Protein AF-A0A1B8FI57-F1 (afdb_monomer_lite)

Sequence (208 aa):
MALLANSWRKLMSAVWTDTVNNGEESATPPDLLRLPPEIIMSIAGMLPAQSSACLAICCRQLSQILGPKSWKSLRRAPHDDRFDFLSTLAKDLPQHFPCRNCLRIHHISEIKWPRGMEISYPGNAPCTSGGLRTSYSHLYRSLYEIHYPQIQLAMKQHRYGIDTGFPLEAFQYLEVWQGEDSPWKVILSSANAQIVSDEFLMRFQIWA

Secondary structure (DSSP, 8-state):
--HHHHHHHHHHHHHHS----------PPPGGGGS-HHHHHHHHHHS-HHHHHHHHHS-HHHHHHHHHHHHHHHHHS-HHHHHHHHHHHHTT-TTEEEETTTTEEEEGGGSPPTT-S-----SS-TTTS--TTSEEESSTT-S-EEEHHHHHHHHHHHHH-GGGS--GGGG-EEEEEE-TT-TT-EEEEEEEEEEETTEEEEEEEEE-

Radius of gyration: 22.74 Å; chains: 1; bounding box: 70×37×64 Å

Foldseek 3Di:
DPPVVVVVVVVLCVVPPDPPDDDPDPDDDPPLLVDDLVVLVVVLVPDQLLVSCVQLNPDPSSVVSRVVPSVVRLVPDDLVSLQVSQQVVCVVPLQWDQFSPPSDIDGQVQADQQADLCLVRPDDDPRRSDDVVFWDDPDPPDSGIDGPQLVVQCLSCVVPHDPRHDDQVSFWDKDWDADPVDNPRIKIKIWGWDADPSDIDIDIDIDD

pLDDT: mean 79.1, std 18.41, range [26.53, 96.0]

Structure (mmCIF, N/CA/C/O backbone):
data_AF-A0A1B8FI57-F1
#
_entry.id   AF-A0A1B8FI57-F1
#
loop_
_atom_site.group_PDB
_atom_site.id
_atom_site.type_symbol
_atom_site.label_atom_id
_atom_site.label_alt_id
_atom_site.label_comp_id
_atom_site.label_asym_id
_atom_site.label_entity_id
_atom_site.label_seq_id
_atom_site.pdbx_PDB_ins_code
_atom_site.Cartn_x
_atom_site.Cartn_y
_atom_site.Cartn_z
_atom_site.occupancy
_atom_site.B_iso_or_equiv
_atom_site.auth_seq_id
_atom_site.auth_comp_id
_atom_site.auth_asym_id
_atom_site.auth_atom_id
_atom_site.pdbx_PDB_model_num
ATOM 1 N N . MET A 1 1 ? 0.471 18.439 18.633 1.00 30.28 1 MET A N 1
ATOM 2 C CA . MET A 1 1 ? -0.655 17.988 19.485 1.00 30.28 1 MET A CA 1
ATOM 3 C C . MET A 1 1 ? -2.057 18.243 18.901 1.00 30.28 1 MET A C 1
ATOM 5 O O . MET A 1 1 ? -2.962 17.524 19.292 1.00 30.28 1 MET A O 1
ATOM 9 N N . ALA A 1 2 ? -2.266 19.150 17.930 1.00 26.53 2 ALA A N 1
ATOM 10 C CA . ALA A 1 2 ? -3.603 19.432 17.359 1.00 26.53 2 ALA A CA 1
ATOM 11 C C . ALA A 1 2 ? -3.942 18.720 16.021 1.00 26.53 2 ALA A C 1
ATOM 13 O O . ALA A 1 2 ? -5.111 18.589 15.665 1.00 26.53 2 ALA A O 1
ATOM 14 N N . LEU A 1 3 ? -2.944 18.218 15.282 1.00 26.61 3 LEU A N 1
ATOM 15 C CA . LEU A 1 3 ? -3.134 17.758 13.893 1.00 26.61 3 LEU A CA 1
ATOM 16 C C . LEU A 1 3 ? -3.888 16.419 13.747 1.00 26.61 3 LEU A C 1
ATOM 18 O O . LEU A 1 3 ? -4.566 16.214 12.746 1.00 26.61 3 LEU A O 1
ATOM 22 N N . LEU A 1 4 ? -3.845 15.528 14.747 1.00 40.19 4 LEU A N 1
ATOM 23 C CA . LEU A 1 4 ? -4.560 14.239 14.697 1.00 40.19 4 LEU A CA 1
ATOM 24 C C . LEU A 1 4 ? -5.967 14.288 15.314 1.00 40.19 4 LEU A C 1
ATOM 26 O O . LEU A 1 4 ? -6.825 13.515 14.906 1.00 40.19 4 LEU A O 1
ATOM 30 N N . ALA A 1 5 ? -6.238 15.206 16.249 1.00 35.72 5 ALA A N 1
ATOM 31 C CA . ALA A 1 5 ? -7.576 15.372 16.831 1.00 35.72 5 ALA A CA 1
ATOM 32 C C . ALA A 1 5 ? -8.582 15.940 15.809 1.00 35.72 5 ALA A C 1
ATOM 34 O O . ALA A 1 5 ? -9.741 15.527 15.776 1.00 35.72 5 ALA A O 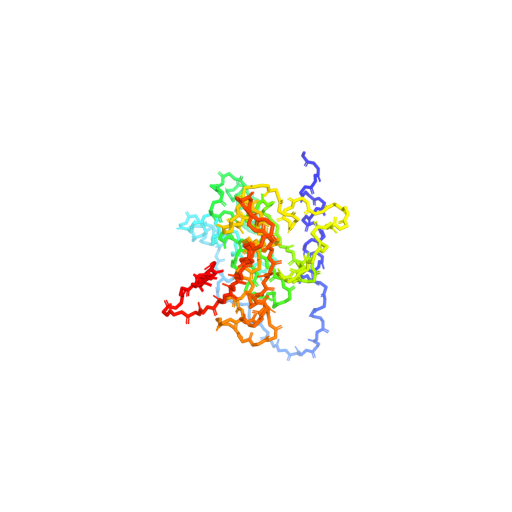1
ATOM 35 N N . ASN A 1 6 ? -8.116 16.832 14.927 1.00 36.75 6 ASN A N 1
ATOM 36 C CA . ASN A 1 6 ? -8.917 17.354 13.817 1.00 36.75 6 ASN A CA 1
ATOM 37 C C . ASN A 1 6 ? -9.041 16.344 12.666 1.00 36.75 6 ASN A C 1
ATOM 39 O O . ASN A 1 6 ? -10.087 16.279 12.026 1.00 36.75 6 ASN A O 1
ATOM 43 N N . SER A 1 7 ? -8.014 15.512 12.452 1.00 47.12 7 SER A N 1
ATOM 44 C CA . SER A 1 7 ? -8.084 14.383 11.516 1.00 47.12 7 SER A CA 1
ATOM 45 C C . SER A 1 7 ? -9.082 13.314 11.987 1.00 47.12 7 SER A C 1
ATOM 47 O O . SER A 1 7 ? -9.808 12.765 11.173 1.00 47.12 7 SER A O 1
ATOM 49 N N . TRP A 1 8 ? -9.210 13.088 13.303 1.00 51.47 8 TRP A N 1
ATOM 50 C CA . TRP A 1 8 ? -10.169 12.150 13.906 1.00 51.47 8 TRP A CA 1
ATOM 51 C C . TRP A 1 8 ? -11.630 12.531 13.658 1.00 51.47 8 TRP A C 1
ATOM 53 O O . TRP A 1 8 ? -12.398 11.690 13.208 1.00 51.47 8 TRP A O 1
ATOM 63 N N . ARG A 1 9 ? -12.032 13.791 13.896 1.00 46.75 9 ARG A N 1
ATOM 64 C CA . ARG A 1 9 ? -13.412 14.210 13.573 1.00 46.75 9 ARG A CA 1
ATOM 65 C C . ARG A 1 9 ? -13.691 14.103 12.078 1.00 46.75 9 ARG A C 1
ATOM 67 O O . ARG A 1 9 ? -14.796 13.734 11.719 1.00 46.75 9 ARG A O 1
ATOM 74 N N . LYS A 1 10 ? -12.697 14.384 11.227 1.00 48.28 10 LYS A N 1
ATOM 75 C CA . LYS A 1 10 ? -12.824 14.241 9.770 1.00 48.28 10 LYS A CA 1
ATOM 76 C C . LYS A 1 10 ? -12.919 12.782 9.322 1.00 48.28 10 LYS A C 1
ATOM 78 O O . LYS A 1 10 ? -13.794 12.482 8.529 1.00 48.28 10 LYS A O 1
ATOM 83 N N . LEU A 1 11 ? -12.090 11.882 9.854 1.00 49.91 11 LEU A N 1
ATOM 84 C CA . LEU A 1 11 ? -12.150 10.446 9.562 1.00 49.91 11 LEU A CA 1
ATOM 85 C C . LEU A 1 11 ? -13.457 9.833 10.065 1.00 49.91 11 LEU A C 1
ATOM 87 O O . LEU A 1 11 ? -14.131 9.155 9.308 1.00 49.91 11 LEU A O 1
ATOM 91 N N . MET A 1 12 ? -13.868 10.130 11.298 1.00 50.03 12 MET A N 1
ATOM 92 C CA . MET A 1 12 ? -15.129 9.623 11.850 1.00 50.03 12 MET A CA 1
ATOM 93 C C . MET A 1 12 ? -16.351 10.242 11.161 1.00 50.03 12 MET A C 1
ATOM 95 O O . MET A 1 12 ? -17.358 9.569 11.001 1.00 50.03 12 MET A O 1
ATOM 99 N N . SER A 1 13 ? -16.264 11.500 10.713 1.00 50.03 13 SER A N 1
ATOM 100 C CA . SER A 1 13 ? -17.300 12.118 9.879 1.00 50.03 13 SER A CA 1
ATOM 101 C C . SER A 1 13 ? -17.362 11.480 8.495 1.00 50.03 13 SER A C 1
ATOM 103 O O . SER A 1 13 ? -18.460 11.279 8.015 1.00 50.03 13 SER A O 1
ATOM 105 N N . ALA A 1 14 ? -16.229 11.159 7.866 1.00 46.91 14 ALA A N 1
ATOM 106 C CA . ALA A 1 14 ? -16.191 10.553 6.534 1.00 46.91 14 ALA A CA 1
ATOM 107 C C . ALA A 1 14 ? -16.587 9.066 6.537 1.00 46.91 14 ALA A C 1
ATOM 109 O O . ALA A 1 14 ? -17.167 8.590 5.573 1.00 46.91 14 ALA A O 1
ATOM 110 N N . VAL A 1 15 ? -16.294 8.337 7.620 1.00 48.31 15 VAL A N 1
ATOM 111 C CA . VAL A 1 15 ? -16.684 6.925 7.793 1.00 48.31 15 VAL A CA 1
ATOM 112 C C . VAL A 1 15 ? -18.166 6.789 8.166 1.00 48.31 15 VAL A C 1
ATOM 114 O O . VAL A 1 15 ? -18.763 5.752 7.900 1.00 48.31 15 VAL A O 1
ATOM 117 N N . TRP A 1 16 ? -18.776 7.812 8.777 1.00 50.84 16 TRP A N 1
ATOM 118 C CA . TRP A 1 16 ? -20.173 7.768 9.239 1.00 50.84 16 TRP A CA 1
ATOM 119 C C . TRP A 1 16 ? -21.139 8.671 8.457 1.00 50.84 16 TRP A C 1
ATOM 121 O O . TRP A 1 16 ? -22.306 8.767 8.837 1.00 50.84 16 TRP A O 1
ATOM 131 N N . THR A 1 17 ? -20.701 9.322 7.375 1.00 41.62 17 THR A N 1
ATOM 132 C CA . THR A 1 17 ? -21.619 9.949 6.413 1.00 41.62 17 THR A CA 1
ATOM 133 C C . THR A 1 17 ? -22.142 8.889 5.449 1.00 41.62 17 THR A C 1
ATOM 135 O O . THR A 1 17 ? -21.380 8.345 4.658 1.00 41.62 17 THR A O 1
ATOM 138 N N . ASP A 1 18 ? -23.447 8.643 5.550 1.00 45.47 18 ASP A N 1
ATOM 139 C CA . ASP A 1 18 ? -24.314 7.844 4.677 1.00 45.47 18 ASP A CA 1
ATOM 140 C C . ASP A 1 18 ? -24.305 6.318 4.846 1.00 45.47 18 ASP A C 1
ATOM 142 O O . ASP A 1 18 ? -23.875 5.552 3.993 1.00 45.47 18 ASP A O 1
ATOM 146 N N . THR A 1 19 ? -24.965 5.877 5.919 1.00 44.09 19 THR A N 1
ATOM 147 C CA . THR A 1 19 ? -25.871 4.712 5.872 1.00 44.09 19 THR A CA 1
ATOM 148 C C . THR A 1 19 ? -27.182 5.044 6.595 1.00 44.09 19 THR A C 1
ATOM 150 O O . THR A 1 19 ? -27.565 4.413 7.574 1.00 44.09 19 THR A O 1
ATOM 153 N N . VAL A 1 20 ? -27.896 6.067 6.113 1.00 41.75 20 VAL A N 1
ATOM 154 C CA . VAL A 1 20 ? -29.348 6.161 6.337 1.00 41.75 20 VAL A CA 1
ATOM 155 C C . VAL A 1 20 ? -30.005 5.462 5.156 1.00 41.75 20 VAL A C 1
ATOM 157 O O . VAL A 1 20 ? -30.424 6.098 4.196 1.00 41.75 20 VAL A O 1
ATOM 160 N N . ASN A 1 21 ? -30.030 4.131 5.197 1.00 37.06 21 ASN A N 1
ATOM 161 C CA . ASN A 1 21 ? -30.941 3.363 4.366 1.00 37.06 21 ASN A CA 1
ATOM 162 C C . ASN A 1 21 ? -31.956 2.727 5.313 1.00 37.06 21 ASN A C 1
ATOM 164 O O . ASN A 1 21 ? -31.618 1.870 6.128 1.00 37.06 21 ASN A O 1
ATOM 168 N N . ASN A 1 22 ? -33.176 3.256 5.255 1.00 42.41 22 ASN A N 1
ATOM 169 C CA . ASN A 1 22 ? -34.314 2.828 6.050 1.00 42.41 22 ASN A CA 1
ATOM 170 C C . ASN A 1 22 ? -34.697 1.397 5.657 1.00 42.41 22 ASN A C 1
ATOM 172 O O . ASN A 1 22 ? -35.375 1.182 4.655 1.00 42.41 22 ASN A O 1
ATOM 176 N N . GLY A 1 23 ? -34.264 0.432 6.460 1.00 36.41 23 GLY A N 1
ATOM 177 C CA . GLY A 1 23 ? -34.854 -0.894 6.550 1.00 36.41 23 GLY A CA 1
ATOM 178 C C . GLY A 1 23 ? -35.177 -1.149 8.015 1.00 36.41 23 GLY A C 1
ATOM 179 O O . GLY A 1 23 ? -34.270 -1.234 8.839 1.00 36.41 23 GLY A O 1
ATOM 180 N N . GLU A 1 24 ? -36.465 -1.195 8.348 1.00 45.22 24 GLU A N 1
ATOM 181 C CA . GLU A 1 24 ? -36.961 -1.602 9.662 1.00 45.22 24 GLU A CA 1
ATOM 182 C C . GLU A 1 24 ? -36.632 -3.083 9.881 1.00 45.22 24 GLU A C 1
ATOM 184 O O . GLU A 1 24 ? -37.410 -3.971 9.550 1.00 45.22 24 GLU A O 1
ATOM 189 N N . GLU A 1 25 ? -35.455 -3.360 10.427 1.00 44.53 25 GLU A N 1
ATOM 190 C CA . GLU A 1 25 ? -35.105 -4.675 10.945 1.00 44.53 25 GLU A CA 1
ATOM 191 C C . GLU A 1 25 ? -34.918 -4.515 12.453 1.00 44.53 25 GLU A C 1
ATOM 193 O O . GLU A 1 25 ? -34.169 -3.647 12.908 1.00 44.53 25 GLU A O 1
ATOM 198 N N . SER A 1 26 ? -35.661 -5.287 13.253 1.00 53.41 26 SER A N 1
ATOM 199 C CA . SER A 1 26 ? -35.590 -5.254 14.715 1.00 53.41 26 SER A CA 1
ATOM 200 C C . SER A 1 26 ? -34.219 -5.765 15.173 1.00 53.41 26 SER A C 1
ATOM 202 O O . SER A 1 26 ? -34.053 -6.929 15.538 1.00 53.41 26 SER A O 1
ATOM 204 N N . ALA A 1 27 ? -33.203 -4.912 15.082 1.00 60.03 27 ALA A N 1
ATOM 205 C CA . ALA A 1 27 ? -31.818 -5.303 15.241 1.00 60.03 27 ALA A CA 1
ATOM 206 C C . ALA A 1 27 ? -31.508 -5.474 16.727 1.00 60.03 27 ALA A C 1
ATOM 208 O O . ALA A 1 27 ? -31.181 -4.527 17.446 1.00 60.03 27 ALA A O 1
ATOM 209 N N . THR A 1 28 ? -31.602 -6.713 17.204 1.00 66.81 28 THR A N 1
ATOM 210 C CA . THR A 1 28 ? -30.930 -7.094 18.439 1.00 66.81 28 THR A CA 1
ATOM 211 C C . THR A 1 28 ? -29.462 -6.682 18.338 1.00 66.81 28 THR A C 1
ATOM 213 O O . THR A 1 28 ? -28.829 -7.002 17.328 1.00 66.81 28 THR A O 1
ATOM 216 N N . PRO A 1 29 ? -28.898 -5.991 19.346 1.00 66.38 29 PRO A N 1
ATOM 217 C CA . PRO A 1 29 ? -27.504 -5.588 19.284 1.00 66.38 29 PRO A CA 1
ATOM 218 C C . PRO A 1 29 ? -26.627 -6.838 19.116 1.00 66.38 29 PRO A C 1
ATOM 220 O O . PRO A 1 29 ? -26.909 -7.844 19.779 1.00 66.38 29 PRO A O 1
ATOM 223 N N . PRO A 1 30 ? -25.597 -6.793 18.248 1.00 77.62 30 PRO A N 1
ATOM 224 C CA . PRO A 1 30 ? -24.714 -7.927 18.011 1.00 77.62 30 PRO A CA 1
ATOM 225 C C . PRO A 1 30 ? -24.157 -8.478 19.325 1.00 77.62 30 PRO A C 1
ATOM 227 O O . PRO A 1 30 ? -23.877 -7.712 20.248 1.00 77.62 30 PRO A O 1
ATOM 230 N N . ASP A 1 31 ? -23.966 -9.797 19.403 1.00 85.06 31 ASP A N 1
ATOM 231 C CA . ASP A 1 31 ? -23.681 -10.498 20.664 1.00 85.06 31 ASP A CA 1
ATOM 232 C C . ASP A 1 31 ? -22.455 -9.960 21.416 1.00 85.06 31 ASP A C 1
ATOM 234 O O . ASP A 1 31 ? -22.454 -9.900 22.644 1.00 85.06 31 ASP A O 1
ATOM 238 N N . LEU A 1 32 ? -21.446 -9.462 20.695 1.00 87.94 32 LEU A N 1
ATOM 239 C CA . LEU A 1 32 ? -20.273 -8.820 21.294 1.00 87.94 32 LEU A CA 1
ATOM 240 C C . LEU A 1 32 ? -20.627 -7.548 22.088 1.00 87.94 32 LEU A C 1
ATOM 242 O O . LEU A 1 32 ? -20.013 -7.274 23.115 1.00 87.94 32 LEU A O 1
ATOM 246 N N . LEU A 1 33 ? -21.614 -6.772 21.631 1.00 89.94 33 LEU A N 1
ATOM 247 C CA . LEU A 1 33 ? -22.049 -5.526 22.275 1.00 89.94 33 LEU A CA 1
ATOM 248 C C . LEU A 1 33 ? -22.956 -5.762 23.489 1.00 89.94 33 LEU A C 1
ATOM 250 O O . LEU A 1 33 ? -23.229 -4.815 24.228 1.00 89.94 33 LEU A O 1
ATOM 254 N N . ARG A 1 34 ? -23.409 -7.006 23.697 1.00 91.38 34 ARG A N 1
ATOM 255 C CA . ARG A 1 34 ? -24.138 -7.434 24.901 1.00 91.38 34 ARG A CA 1
ATOM 256 C C . ARG A 1 34 ? -23.205 -7.733 26.075 1.00 91.38 34 ARG A C 1
ATOM 258 O O . ARG A 1 34 ? -23.672 -7.841 27.206 1.00 91.38 34 ARG A O 1
ATOM 265 N N . LEU A 1 35 ? -21.904 -7.881 25.819 1.00 92.75 35 LEU A N 1
ATOM 266 C CA . LEU A 1 35 ? -20.923 -8.131 26.867 1.00 92.75 35 LEU A CA 1
ATOM 267 C C . LEU A 1 35 ? -20.709 -6.882 27.737 1.00 92.75 35 LEU A C 1
ATOM 269 O O . LEU A 1 35 ? -20.735 -5.760 27.221 1.00 92.75 35 LEU A O 1
ATOM 273 N N . PRO A 1 36 ? -20.418 -7.058 29.039 1.00 94.31 36 PRO A N 1
ATOM 274 C CA . PRO A 1 36 ? -19.984 -5.957 29.885 1.00 94.31 36 PRO A CA 1
ATOM 275 C C . PRO A 1 36 ? -18.738 -5.263 29.304 1.00 94.31 36 PRO A C 1
ATOM 277 O O . PRO A 1 36 ? -17.846 -5.949 28.780 1.00 94.31 36 PRO A O 1
ATOM 280 N N . PRO A 1 37 ? -18.626 -3.924 29.403 1.00 93.88 37 PRO A N 1
ATOM 281 C CA . PRO A 1 37 ? -17.474 -3.178 28.898 1.00 93.88 37 PRO A CA 1
ATOM 282 C C . PRO A 1 37 ? -16.125 -3.711 29.395 1.00 93.88 37 PRO A C 1
ATOM 284 O O . PRO A 1 37 ? -15.147 -3.691 28.652 1.00 93.88 37 PRO A O 1
ATOM 287 N N . GLU A 1 38 ? -16.067 -4.238 30.617 1.00 95.25 38 GLU A N 1
ATOM 288 C CA . GLU A 1 38 ? -14.873 -4.825 31.227 1.00 95.25 38 GLU A CA 1
ATOM 289 C C . GLU A 1 38 ? -14.384 -6.052 30.451 1.00 95.25 38 GLU A C 1
ATOM 291 O O . GLU A 1 38 ? -13.181 -6.207 30.228 1.00 95.25 38 GLU A O 1
ATOM 296 N N . ILE A 1 39 ? -15.312 -6.894 29.987 1.00 96.00 39 ILE A N 1
ATOM 297 C CA . ILE A 1 39 ? -14.999 -8.077 29.178 1.00 96.00 39 ILE A CA 1
ATOM 298 C C . ILE A 1 39 ? -14.500 -7.646 27.800 1.00 96.00 39 ILE A C 1
ATOM 300 O O . ILE A 1 39 ? -13.476 -8.141 27.333 1.00 96.00 39 ILE A O 1
ATOM 304 N N . ILE A 1 40 ? -15.153 -6.660 27.179 1.00 95.12 40 ILE A N 1
ATOM 305 C CA . ILE A 1 40 ? -14.722 -6.093 25.891 1.00 95.12 40 ILE A CA 1
ATOM 306 C C . ILE A 1 40 ? -13.310 -5.497 26.011 1.00 95.12 40 ILE A C 1
ATOM 308 O O . ILE A 1 40 ? -12.461 -5.709 25.144 1.00 95.12 40 ILE A O 1
ATOM 312 N N . MET A 1 41 ? -13.023 -4.788 27.104 1.00 94.69 41 MET A N 1
ATOM 313 C CA . MET A 1 41 ? -11.696 -4.240 27.391 1.00 94.69 41 MET A CA 1
ATOM 314 C C . MET A 1 41 ? -10.652 -5.330 27.652 1.00 94.69 41 MET A C 1
ATOM 316 O O . MET A 1 41 ? -9.508 -5.169 27.231 1.00 94.69 41 MET A O 1
ATOM 320 N N . SER A 1 42 ? -11.027 -6.424 28.322 1.00 95.25 42 SER A N 1
ATOM 321 C CA . SER A 1 42 ? -10.153 -7.581 28.540 1.00 95.25 42 SER A CA 1
ATOM 322 C C . SER A 1 42 ? -9.780 -8.247 27.213 1.00 95.25 42 SER A C 1
ATOM 324 O O . SER A 1 42 ? -8.594 -8.426 26.940 1.00 95.25 42 SER A O 1
ATOM 326 N N . ILE A 1 43 ? -10.764 -8.485 26.336 1.00 94.94 43 ILE A N 1
ATOM 327 C CA . ILE A 1 43 ? -10.545 -8.990 24.972 1.00 94.94 43 ILE A CA 1
ATOM 328 C C . ILE A 1 43 ? -9.590 -8.064 24.217 1.00 94.94 43 ILE A C 1
ATOM 330 O O . ILE A 1 43 ? -8.557 -8.502 23.718 1.00 94.94 43 ILE A O 1
ATOM 334 N N . ALA A 1 44 ? -9.889 -6.764 24.185 1.00 94.50 44 ALA A N 1
ATOM 335 C CA . ALA A 1 44 ? -9.068 -5.782 23.487 1.00 94.50 44 ALA A CA 1
ATOM 336 C C . ALA A 1 44 ? -7.649 -5.629 24.065 1.00 94.50 44 ALA A C 1
ATOM 338 O O . ALA A 1 44 ? -6.764 -5.161 23.347 1.00 94.50 44 ALA A O 1
ATOM 339 N N . GLY A 1 45 ? -7.435 -6.000 25.332 1.00 93.56 45 GLY A N 1
ATOM 340 C CA . GLY A 1 45 ? -6.125 -6.044 25.983 1.00 93.56 45 GLY A CA 1
ATOM 341 C C . GLY A 1 45 ? -5.283 -7.268 25.614 1.00 93.56 45 GLY A C 1
ATOM 342 O O . GLY A 1 45 ? -4.066 -7.218 25.762 1.00 93.56 45 GLY A O 1
ATOM 343 N N . MET A 1 46 ? -5.906 -8.334 25.102 1.00 95.31 46 MET A N 1
ATOM 344 C CA . MET A 1 46 ? -5.217 -9.517 24.564 1.00 95.31 46 MET A CA 1
ATOM 345 C C . MET A 1 46 ? -4.878 -9.379 23.072 1.00 95.31 46 MET A C 1
ATOM 347 O O . MET A 1 46 ? -4.120 -10.181 22.532 1.00 95.31 46 MET A O 1
ATOM 351 N N . LEU A 1 47 ? -5.439 -8.373 22.393 1.00 94.69 47 LEU A N 1
ATOM 352 C CA . LEU A 1 47 ? -5.193 -8.121 20.977 1.00 94.69 47 LEU A CA 1
ATOM 353 C C . LEU A 1 47 ? -3.912 -7.297 20.755 1.00 94.69 47 LEU A C 1
ATOM 355 O O . LEU A 1 47 ? -3.629 -6.378 21.531 1.00 94.69 47 LEU A O 1
ATOM 359 N N . PRO A 1 48 ? -3.195 -7.523 19.636 1.00 94.75 48 PRO A N 1
ATOM 360 C CA . PRO A 1 48 ? -2.183 -6.588 19.153 1.00 94.75 48 PRO A CA 1
ATOM 361 C C . PRO A 1 48 ? -2.745 -5.169 19.001 1.00 94.75 48 PRO A C 1
ATOM 363 O O . PRO A 1 48 ? -3.944 -4.980 18.759 1.00 94.75 48 PRO A O 1
ATOM 366 N N . ALA A 1 49 ? -1.881 -4.156 19.100 1.00 94.31 49 ALA A N 1
ATOM 367 C CA . ALA A 1 49 ? -2.296 -2.753 19.096 1.00 94.31 49 ALA A CA 1
ATOM 368 C C . ALA A 1 49 ? -3.106 -2.375 17.841 1.00 94.31 49 ALA A C 1
ATOM 370 O O . ALA A 1 49 ? -4.113 -1.673 17.948 1.00 94.31 49 ALA A O 1
ATOM 371 N N . GLN A 1 50 ? -2.705 -2.884 16.674 1.00 94.75 50 GLN A N 1
ATOM 372 C CA . GLN A 1 50 ? -3.390 -2.710 15.395 1.00 94.75 50 GLN A CA 1
ATOM 373 C C . GLN A 1 50 ? -4.789 -3.330 15.381 1.00 94.75 50 GLN A C 1
ATOM 375 O O . GLN A 1 50 ? -5.742 -2.673 14.965 1.00 94.75 50 GLN A O 1
ATOM 380 N N . SER A 1 51 ? -4.950 -4.546 15.902 1.00 95.06 51 SER A N 1
ATOM 381 C CA . SER A 1 51 ? -6.240 -5.244 15.928 1.00 95.06 51 SER A CA 1
ATOM 382 C C . SER A 1 51 ? -7.191 -4.626 16.952 1.00 95.06 51 SER A C 1
ATOM 384 O O . SER A 1 51 ? -8.370 -4.437 16.669 1.00 95.06 51 SER A O 1
ATOM 386 N N . SER A 1 52 ? -6.670 -4.230 18.118 1.00 95.19 52 SER A N 1
ATOM 387 C CA . SER A 1 52 ? -7.424 -3.493 19.141 1.00 95.19 52 SER A CA 1
ATOM 388 C C . SER A 1 52 ? -7.932 -2.148 18.609 1.00 95.19 52 SER A C 1
ATOM 390 O O . SER A 1 52 ? -9.062 -1.740 18.876 1.00 95.19 52 SER A O 1
ATOM 392 N N . ALA A 1 53 ? -7.110 -1.462 17.815 1.00 94.62 53 ALA A N 1
ATOM 393 C CA . ALA A 1 53 ? -7.489 -0.232 17.137 1.00 94.62 53 ALA A CA 1
ATOM 394 C C . ALA A 1 53 ? -8.540 -0.462 16.038 1.00 94.62 53 ALA A C 1
ATOM 396 O O . ALA A 1 53 ? -9.498 0.301 15.969 1.00 94.62 53 ALA A O 1
ATOM 397 N N . CYS A 1 54 ? -8.414 -1.522 15.229 1.00 94.12 54 CYS A N 1
ATOM 398 C CA . CYS A 1 54 ? -9.445 -1.900 14.254 1.00 94.12 54 CYS A CA 1
ATOM 399 C C . CYS A 1 54 ? -10.785 -2.182 14.948 1.00 94.12 54 CYS A C 1
ATOM 401 O O . CYS A 1 54 ? -11.810 -1.638 14.556 1.00 94.12 54 CYS A O 1
ATOM 403 N N . LEU A 1 55 ? -10.774 -2.939 16.049 1.00 93.56 55 LEU A N 1
ATOM 404 C CA . LEU A 1 55 ? -11.982 -3.213 16.829 1.00 93.56 55 LEU A CA 1
ATOM 405 C C . LEU A 1 55 ? -12.648 -1.922 17.329 1.00 93.56 55 LEU A C 1
ATOM 407 O O . LEU A 1 55 ? -13.871 -1.790 17.303 1.00 93.56 55 LEU A O 1
ATOM 411 N N . ALA A 1 56 ? -11.844 -0.942 17.747 1.00 94.81 56 ALA A N 1
ATOM 412 C CA . ALA A 1 56 ? -12.340 0.340 18.226 1.00 94.81 56 ALA A CA 1
ATOM 413 C C . ALA A 1 56 ? -13.035 1.192 17.142 1.00 94.81 56 ALA A C 1
ATOM 415 O O . ALA A 1 56 ? -13.786 2.088 17.512 1.00 94.81 56 ALA A O 1
ATOM 416 N N . ILE A 1 57 ? -12.825 0.957 15.839 1.00 92.25 57 ILE A N 1
ATOM 417 C CA . ILE A 1 57 ? -13.522 1.694 14.755 1.00 92.25 57 ILE A CA 1
ATOM 418 C C . ILE A 1 57 ? -14.715 0.957 14.163 1.00 92.25 57 ILE A C 1
ATOM 420 O O . ILE A 1 57 ? -15.495 1.588 13.456 1.00 92.25 57 ILE A O 1
ATOM 424 N N . CYS A 1 58 ? -14.902 -0.331 14.461 1.00 90.88 58 CYS A N 1
ATOM 425 C CA . CYS A 1 58 ? -15.995 -1.113 13.881 1.00 90.88 58 CYS A CA 1
ATOM 426 C C . CYS A 1 58 ? -17.381 -0.525 14.186 1.00 90.88 58 CYS A C 1
ATOM 428 O O . CYS A 1 58 ? -18.276 -0.601 13.352 1.00 90.88 58 CYS A O 1
ATOM 430 N N . CYS A 1 59 ? -17.586 0.063 15.371 1.00 90.88 59 CYS A N 1
ATOM 431 C CA . CYS A 1 59 ? -18.837 0.746 15.692 1.00 90.88 59 CYS A CA 1
ATOM 432 C C . CYS A 1 59 ? -18.666 1.833 16.760 1.00 90.88 59 CYS A C 1
ATOM 434 O O . CYS A 1 59 ? -17.671 1.891 17.489 1.00 90.88 59 CYS A O 1
ATOM 436 N N . ARG A 1 60 ? -19.686 2.690 16.895 1.00 91.06 60 ARG A N 1
ATOM 437 C CA . ARG A 1 60 ? -19.691 3.805 17.855 1.00 91.06 60 ARG A CA 1
ATOM 438 C C . ARG A 1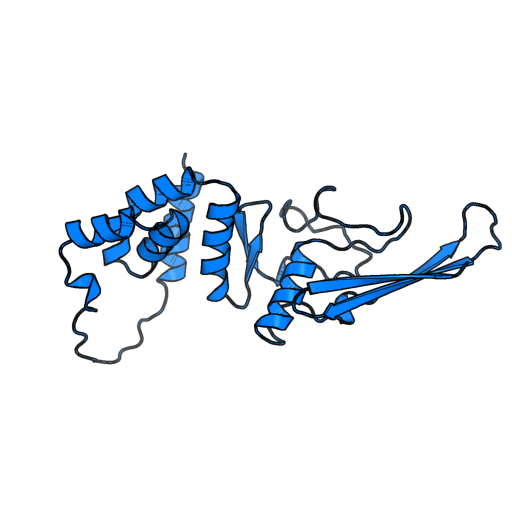 60 ? -19.545 3.347 19.309 1.00 91.06 60 ARG A C 1
ATOM 440 O O . ARG A 1 60 ? -18.817 3.990 20.062 1.00 91.06 60 ARG A O 1
ATOM 447 N N . GLN A 1 61 ? -20.191 2.246 19.696 1.00 92.25 61 GLN A N 1
ATOM 448 C CA . GLN A 1 61 ? -20.121 1.713 21.062 1.00 92.25 61 GLN A CA 1
ATOM 449 C C . GLN A 1 61 ? -18.710 1.206 21.392 1.00 92.25 61 GLN A C 1
ATOM 451 O O . GLN A 1 61 ? -18.134 1.605 22.403 1.00 92.25 61 GLN A O 1
ATOM 456 N N . LEU A 1 62 ? -18.100 0.411 20.507 1.00 93.50 62 LEU A N 1
ATOM 457 C CA . LEU A 1 62 ? -16.716 -0.045 20.674 1.00 93.50 62 LEU A CA 1
ATOM 458 C C . LEU A 1 62 ? -15.732 1.127 20.678 1.00 93.50 62 LEU A C 1
ATOM 460 O O . LEU A 1 62 ? -14.812 1.151 21.494 1.00 93.50 62 LEU A O 1
ATOM 464 N N . SER A 1 63 ? -15.962 2.150 19.851 1.00 93.50 63 SER A N 1
ATOM 465 C CA . SER A 1 63 ? -15.149 3.369 19.871 1.00 93.50 63 SER A CA 1
ATOM 466 C C . SER A 1 63 ? -15.210 4.100 21.210 1.00 93.50 63 SER A C 1
ATOM 468 O O . SER A 1 63 ? -14.205 4.694 21.606 1.00 93.50 63 SER A O 1
ATOM 470 N N . GLN A 1 64 ? -16.355 4.099 21.892 1.00 92.81 64 GLN A N 1
ATOM 471 C CA . GLN A 1 64 ? -16.497 4.723 23.208 1.00 92.81 64 GLN A CA 1
ATOM 472 C C . GLN A 1 64 ? -15.796 3.907 24.298 1.00 92.81 64 GLN A C 1
ATOM 474 O O . GLN A 1 64 ? -15.105 4.485 25.134 1.00 92.81 64 GLN A O 1
ATOM 479 N N . ILE A 1 65 ? -15.928 2.578 24.255 1.00 93.81 65 ILE A N 1
ATOM 480 C CA . ILE A 1 65 ? -15.338 1.666 25.245 1.00 93.81 65 ILE A CA 1
ATOM 481 C C . ILE A 1 65 ? -13.807 1.606 25.100 1.00 93.81 65 ILE A C 1
ATOM 483 O O . ILE A 1 65 ? -13.072 1.715 26.081 1.00 93.81 65 ILE A O 1
ATOM 487 N N . LEU A 1 66 ? -13.311 1.447 23.871 1.00 94.38 66 LEU A N 1
ATOM 488 C CA . LEU A 1 66 ? -11.910 1.114 23.590 1.00 94.38 66 LEU A CA 1
ATOM 489 C C . LEU A 1 66 ? -11.069 2.312 23.142 1.00 94.38 66 LEU A C 1
ATOM 491 O O . LEU A 1 66 ? -9.877 2.394 23.460 1.00 94.38 66 LEU A O 1
ATOM 495 N N . GLY A 1 67 ? -11.685 3.255 22.422 1.00 86.25 67 GLY A N 1
ATOM 496 C CA . GLY A 1 67 ? -11.002 4.235 21.577 1.00 86.25 67 GLY A CA 1
ATOM 497 C C . GLY A 1 67 ? -9.763 4.867 22.216 1.00 86.25 67 GLY A C 1
ATOM 498 O O . GLY A 1 67 ? -8.647 4.622 21.754 1.00 86.25 67 GLY A O 1
ATOM 499 N N . PRO A 1 68 ? -9.883 5.653 23.302 1.00 89.81 68 PRO A N 1
ATOM 500 C CA . PRO A 1 68 ? -8.746 6.387 23.854 1.00 89.81 68 PRO A CA 1
ATOM 501 C C . PRO A 1 68 ? -7.531 5.517 24.207 1.00 89.81 68 PRO A C 1
ATOM 503 O O . PRO A 1 68 ? -6.399 5.990 24.073 1.00 89.81 68 PRO A O 1
ATOM 506 N N . LYS A 1 69 ? -7.743 4.273 24.660 1.00 90.25 69 LYS A N 1
ATOM 507 C CA . LYS A 1 69 ? -6.663 3.344 25.023 1.00 90.25 69 LYS A CA 1
ATOM 508 C C . LYS A 1 69 ? -6.060 2.697 23.779 1.00 90.25 69 LYS A C 1
ATOM 510 O O . LYS A 1 69 ? -4.845 2.797 23.599 1.00 90.25 69 LYS A O 1
ATOM 515 N N . SER A 1 70 ? -6.887 2.143 22.894 1.00 93.31 70 SER A N 1
ATOM 516 C CA . SER A 1 70 ? -6.429 1.497 21.658 1.00 93.31 70 SER A CA 1
ATOM 517 C C . SER A 1 70 ? -5.658 2.473 20.760 1.00 93.31 70 SER A C 1
ATOM 519 O O . SER A 1 70 ? -4.567 2.149 20.296 1.00 93.31 70 SER A O 1
ATOM 521 N N . TRP A 1 71 ? -6.105 3.731 20.638 1.00 90.19 71 TRP A N 1
ATOM 522 C CA . TRP A 1 71 ? -5.383 4.764 19.875 1.00 90.19 71 TRP A CA 1
ATOM 523 C C . TRP A 1 71 ? -4.057 5.181 20.505 1.00 90.19 71 TRP A C 1
ATOM 525 O O . TRP A 1 71 ? -3.099 5.498 19.799 1.00 90.19 71 TRP A O 1
ATOM 535 N N . LYS A 1 72 ? -3.983 5.242 21.841 1.00 93.00 72 LYS A N 1
ATOM 536 C CA . LYS A 1 72 ? -2.718 5.525 22.539 1.00 93.00 72 LYS A CA 1
ATOM 537 C C . LYS A 1 72 ? -1.725 4.379 22.359 1.00 93.00 72 LYS A C 1
ATOM 539 O O . LYS A 1 72 ? -0.551 4.674 22.158 1.00 93.00 72 LYS A O 1
ATOM 544 N N . SER A 1 73 ? -2.199 3.134 22.405 1.00 93.62 73 SER A N 1
ATOM 545 C CA . SER A 1 73 ? -1.387 1.944 22.142 1.00 93.62 73 SER A CA 1
ATOM 546 C C . SER A 1 73 ? -0.843 1.963 20.713 1.00 93.62 73 SER A C 1
ATOM 548 O O . SER A 1 73 ? 0.368 2.014 20.523 1.00 93.62 73 SER A O 1
ATOM 550 N N . LEU A 1 74 ? -1.723 2.103 19.713 1.00 94.19 74 LEU A N 1
ATOM 551 C CA . LEU A 1 74 ? -1.338 2.149 18.300 1.00 94.19 74 LEU A CA 1
ATOM 552 C C . LEU A 1 74 ? -0.344 3.276 17.984 1.00 94.19 74 LEU A C 1
ATOM 554 O O . LEU A 1 74 ? 0.605 3.074 17.238 1.00 94.19 74 LEU A O 1
ATOM 558 N N . ARG A 1 75 ? -0.505 4.470 18.572 1.00 92.12 75 ARG A N 1
ATOM 559 C CA . ARG A 1 75 ? 0.450 5.579 18.366 1.00 92.12 75 ARG A CA 1
ATOM 560 C C . ARG A 1 75 ? 1.860 5.286 18.874 1.00 92.12 75 ARG A C 1
ATOM 562 O O . ARG A 1 75 ? 2.800 5.899 18.377 1.00 92.12 75 ARG A O 1
ATOM 569 N N . ARG A 1 76 ? 1.987 4.430 19.888 1.00 94.12 76 ARG A N 1
ATOM 570 C CA . ARG A 1 76 ? 3.267 4.008 20.472 1.00 94.12 76 ARG A CA 1
ATOM 571 C C . ARG A 1 76 ? 3.802 2.728 19.835 1.00 94.12 76 ARG A C 1
ATOM 573 O O . ARG A 1 76 ? 4.948 2.382 20.093 1.00 94.12 76 ARG A O 1
ATOM 580 N N . ALA A 1 77 ? 2.982 2.044 19.040 1.00 94.62 77 ALA A N 1
ATOM 581 C CA . ALA A 1 77 ? 3.368 0.822 18.367 1.00 94.62 77 ALA A CA 1
ATOM 582 C C . ALA A 1 77 ? 4.473 1.088 17.322 1.00 94.62 77 ALA A C 1
ATOM 584 O O . ALA A 1 77 ? 4.598 2.217 16.815 1.00 94.62 77 ALA A O 1
ATOM 585 N N . PRO A 1 78 ? 5.271 0.059 16.988 1.00 95.12 78 PRO A N 1
ATOM 586 C CA . PRO A 1 78 ? 6.236 0.092 15.901 1.00 95.12 78 PRO A CA 1
ATOM 587 C C . PRO A 1 78 ? 5.672 0.621 14.580 1.00 95.12 78 PRO A C 1
ATOM 589 O O . PRO A 1 78 ? 4.467 0.756 14.357 1.00 95.12 78 PRO A O 1
ATOM 592 N N . HIS A 1 79 ? 6.580 0.977 13.676 1.00 92.19 79 HIS A N 1
ATOM 593 C CA . HIS A 1 79 ? 6.206 1.441 12.346 1.00 92.19 79 HIS A CA 1
ATOM 594 C C . HIS A 1 79 ? 5.387 0.396 11.573 1.00 92.19 79 HIS A C 1
ATOM 596 O O . HIS A 1 79 ? 4.368 0.755 10.986 1.00 92.19 79 HIS A O 1
ATOM 602 N N . ASP A 1 80 ? 5.800 -0.871 11.619 1.00 92.69 80 ASP A N 1
ATOM 603 C CA . ASP A 1 80 ? 5.140 -1.950 10.881 1.00 92.69 80 ASP A CA 1
ATOM 604 C C . ASP A 1 80 ? 3.736 -2.248 11.430 1.00 92.69 80 ASP A C 1
ATOM 606 O O . ASP A 1 80 ? 2.792 -2.228 10.653 1.00 92.69 80 ASP A O 1
ATOM 610 N N . ASP A 1 81 ? 3.537 -2.315 12.752 1.00 94.38 81 ASP A N 1
ATOM 611 C CA . ASP A 1 81 ? 2.196 -2.474 13.349 1.00 94.38 81 ASP A CA 1
ATOM 612 C C . ASP A 1 81 ? 1.218 -1.364 12.925 1.00 94.38 81 ASP A C 1
ATOM 614 O O . ASP A 1 81 ? 0.039 -1.595 12.644 1.00 94.38 81 ASP A O 1
ATOM 618 N N . ARG A 1 82 ? 1.699 -0.116 12.860 1.00 94.88 82 ARG A N 1
ATOM 619 C CA . ARG A 1 82 ? 0.884 1.014 12.386 1.00 94.88 82 ARG A CA 1
ATOM 620 C C . ARG A 1 82 ? 0.578 0.903 10.897 1.00 94.88 82 ARG A C 1
ATOM 622 O O . ARG A 1 82 ? -0.510 1.292 10.478 1.00 94.88 82 ARG A O 1
ATOM 629 N N . PHE A 1 83 ? 1.515 0.392 10.106 1.00 93.06 83 PHE A N 1
ATOM 630 C CA . PHE A 1 83 ? 1.294 0.123 8.692 1.00 93.06 83 PHE A CA 1
ATOM 631 C C . PHE A 1 83 ? 0.314 -1.041 8.480 1.00 93.06 83 PHE A C 1
ATOM 633 O O . PHE A 1 83 ? -0.543 -0.942 7.606 1.00 93.06 83 PHE A O 1
ATOM 640 N N . ASP A 1 84 ? 0.353 -2.079 9.313 1.00 95.00 84 ASP A N 1
ATOM 641 C CA . ASP A 1 84 ? -0.586 -3.207 9.283 1.00 95.00 84 ASP A CA 1
ATOM 642 C C . ASP A 1 84 ? -2.012 -2.773 9.630 1.00 95.00 84 ASP A C 1
ATOM 644 O O . ASP A 1 84 ? -2.972 -3.208 8.988 1.00 95.00 84 ASP A O 1
ATOM 648 N N . PHE A 1 85 ? -2.166 -1.854 10.590 1.00 95.62 85 PHE A N 1
ATOM 649 C CA . PHE A 1 85 ? -3.449 -1.201 10.866 1.00 95.62 85 PHE A CA 1
ATOM 650 C C . PHE A 1 85 ? -4.008 -0.503 9.616 1.00 95.62 85 PHE A C 1
ATOM 652 O O . PHE A 1 85 ? -5.151 -0.740 9.225 1.00 95.62 85 PHE A O 1
ATOM 659 N N . LEU A 1 86 ? -3.194 0.324 8.949 1.00 94.44 86 LEU A N 1
ATOM 660 C CA . LEU A 1 86 ? -3.605 1.018 7.722 1.00 94.44 86 LEU A CA 1
ATOM 661 C C . LEU A 1 86 ? -3.865 0.047 6.570 1.00 94.44 86 LEU A C 1
ATOM 663 O O . LEU A 1 86 ? -4.773 0.270 5.777 1.00 94.44 86 LEU A O 1
ATOM 667 N N . SER A 1 87 ? -3.086 -1.029 6.483 1.00 92.19 87 SER A N 1
ATOM 668 C CA . SER A 1 87 ? -3.250 -2.072 5.473 1.00 92.19 87 SER A CA 1
ATOM 669 C C . SER A 1 87 ? -4.532 -2.855 5.670 1.00 92.19 87 SER A C 1
ATOM 671 O O . SER A 1 87 ? -5.179 -3.198 4.689 1.00 92.19 87 SER A O 1
ATOM 673 N N . THR A 1 88 ? -4.931 -3.087 6.919 1.00 93.12 88 THR A N 1
ATOM 674 C CA . THR A 1 88 ? -6.219 -3.699 7.249 1.00 93.12 88 THR A CA 1
ATOM 675 C C . THR A 1 88 ? -7.363 -2.783 6.832 1.00 93.12 88 THR A C 1
ATOM 677 O O . THR A 1 88 ? -8.233 -3.218 6.090 1.00 93.12 88 THR A O 1
ATOM 680 N N . LEU A 1 89 ? -7.302 -1.500 7.199 1.00 92.12 89 LEU A N 1
ATOM 681 C CA . LEU A 1 89 ? -8.283 -0.489 6.790 1.00 92.12 89 LEU A CA 1
ATOM 682 C C . LEU A 1 89 ? -8.413 -0.330 5.272 1.00 92.12 89 LEU A C 1
ATOM 684 O O . LEU A 1 89 ? -9.506 -0.165 4.744 1.00 92.12 89 LEU A O 1
ATOM 688 N N . ALA A 1 90 ? -7.292 -0.352 4.555 1.00 90.88 90 ALA A N 1
ATOM 689 C CA . ALA A 1 90 ? -7.285 -0.138 3.115 1.00 90.88 90 ALA A CA 1
ATOM 690 C C . ALA A 1 90 ? -7.904 -1.301 2.319 1.00 90.88 90 ALA A C 1
ATOM 692 O O . ALA A 1 90 ? -8.197 -1.118 1.137 1.00 90.88 90 ALA A O 1
ATOM 693 N N . LYS A 1 91 ? -8.124 -2.475 2.934 1.00 87.75 91 LYS A N 1
ATOM 694 C CA . LYS A 1 91 ? -8.840 -3.593 2.292 1.00 87.75 91 LYS A CA 1
ATOM 695 C C . LYS A 1 91 ? -10.281 -3.222 1.957 1.00 87.75 91 LYS A C 1
ATOM 697 O O . LYS A 1 91 ? -10.758 -3.595 0.893 1.00 87.75 91 LYS A O 1
ATOM 702 N N . ASP A 1 92 ? -10.912 -2.416 2.806 1.00 88.50 92 ASP A N 1
ATOM 703 C CA . ASP A 1 92 ? -12.292 -1.955 2.619 1.00 88.50 92 ASP A CA 1
ATOM 704 C C . ASP A 1 92 ? -12.379 -0.712 1.709 1.00 88.50 92 ASP A C 1
ATOM 706 O O . ASP A 1 92 ? -13.458 -0.179 1.460 1.00 88.50 92 ASP A O 1
ATOM 710 N N . LEU A 1 93 ? -11.239 -0.230 1.193 1.00 89.06 93 LEU A N 1
ATOM 711 C CA . LEU A 1 93 ? -11.131 0.972 0.366 1.00 89.06 93 LEU A CA 1
ATOM 712 C C . LEU A 1 93 ? -10.502 0.628 -1.002 1.00 89.06 93 LEU A C 1
ATOM 714 O O . LEU A 1 93 ? -9.287 0.764 -1.193 1.00 89.06 93 LEU A O 1
ATOM 718 N N . PRO A 1 94 ? -11.301 0.209 -2.003 1.00 87.38 94 PRO A N 1
ATOM 719 C CA . PRO A 1 94 ? -10.782 -0.290 -3.281 1.00 87.38 94 PRO A CA 1
ATOM 720 C C . PRO A 1 94 ? -9.945 0.751 -4.036 1.00 87.38 94 PRO A C 1
ATOM 722 O O . PRO A 1 94 ? -8.907 0.402 -4.591 1.00 87.38 94 PRO A O 1
ATOM 725 N N . GLN A 1 95 ? -10.317 2.031 -3.961 1.00 88.50 95 GLN A N 1
ATOM 726 C CA . GLN A 1 95 ? -9.622 3.138 -4.636 1.00 88.50 95 GLN A CA 1
ATOM 727 C C . GLN A 1 95 ? -8.518 3.800 -3.794 1.00 88.50 95 GLN A C 1
ATOM 729 O O . GLN A 1 95 ? -8.051 4.894 -4.113 1.00 88.50 95 GLN A O 1
ATOM 734 N N . HIS A 1 96 ? -8.085 3.148 -2.712 1.00 90.31 96 HIS A N 1
ATOM 735 C CA . HIS A 1 96 ? -7.041 3.675 -1.843 1.00 90.31 96 HIS A CA 1
ATOM 736 C C . HIS A 1 96 ? -5.950 2.651 -1.518 1.00 90.31 96 HIS A C 1
ATOM 738 O O . HIS A 1 96 ? -6.150 1.441 -1.616 1.00 90.31 96 HIS A O 1
ATOM 744 N N . PHE A 1 97 ? -4.781 3.125 -1.095 1.00 89.25 97 PHE A N 1
ATOM 745 C CA . PHE A 1 97 ? -3.682 2.272 -0.647 1.00 89.25 97 PHE A CA 1
ATOM 746 C C . PHE A 1 97 ? -2.970 2.877 0.573 1.00 89.25 97 PHE A C 1
ATOM 748 O O . PHE A 1 97 ? -2.915 4.101 0.719 1.00 89.25 97 PHE A O 1
ATOM 755 N N . PRO A 1 98 ? -2.417 2.046 1.472 1.00 91.56 98 PRO A N 1
ATOM 756 C CA . PRO A 1 98 ? -1.641 2.523 2.606 1.00 91.56 98 PRO A CA 1
ATOM 757 C C . PRO A 1 98 ? -0.217 2.861 2.148 1.00 91.56 98 PRO A C 1
ATOM 759 O O . PRO A 1 98 ? 0.464 2.034 1.543 1.00 91.56 98 PRO A O 1
ATOM 762 N N . CYS A 1 99 ? 0.270 4.056 2.470 1.00 87.62 99 CYS A N 1
ATOM 763 C CA . CYS A 1 99 ? 1.639 4.463 2.181 1.00 87.62 99 CYS A CA 1
ATOM 764 C C . CYS A 1 99 ? 2.563 4.161 3.363 1.00 87.62 99 CYS A C 1
ATOM 766 O O . CYS A 1 99 ? 2.374 4.667 4.475 1.00 87.62 99 CYS A O 1
ATOM 768 N N . ARG A 1 100 ? 3.620 3.388 3.091 1.00 85.94 100 ARG A N 1
ATOM 769 C CA . ARG A 1 100 ? 4.624 3.014 4.094 1.00 85.94 100 ARG A CA 1
ATOM 770 C C . ARG A 1 100 ? 5.487 4.192 4.552 1.00 85.94 100 ARG A C 1
ATOM 772 O O . ARG A 1 100 ? 6.019 4.147 5.645 1.00 85.94 100 ARG A O 1
ATOM 779 N N . ASN A 1 101 ? 5.597 5.265 3.769 1.00 83.25 101 ASN A N 1
ATOM 780 C CA . ASN A 1 101 ? 6.464 6.397 4.113 1.00 83.25 101 ASN A CA 1
ATOM 781 C C . ASN A 1 101 ? 5.818 7.362 5.115 1.00 83.25 101 ASN A C 1
ATOM 783 O O . ASN A 1 101 ? 6.460 7.812 6.059 1.00 83.25 101 ASN A O 1
ATOM 787 N N . CYS A 1 102 ? 4.555 7.726 4.889 1.00 85.50 102 CYS A N 1
ATOM 788 C CA . CYS A 1 102 ? 3.868 8.748 5.684 1.00 85.50 102 CYS A CA 1
ATOM 789 C C . CYS A 1 102 ? 2.861 8.168 6.686 1.00 85.50 102 CYS A C 1
ATOM 791 O O . CYS A 1 102 ? 2.308 8.933 7.481 1.00 85.50 102 CYS A O 1
ATOM 793 N N . LEU A 1 103 ? 2.613 6.851 6.639 1.00 88.12 103 LEU A N 1
ATOM 794 C CA . LEU A 1 103 ? 1.581 6.164 7.416 1.00 88.12 103 LEU A CA 1
ATOM 795 C C . LEU A 1 103 ? 0.200 6.819 7.239 1.00 88.12 103 LEU A C 1
ATOM 797 O O . LEU A 1 103 ? -0.485 7.159 8.207 1.00 88.12 103 LEU A O 1
ATOM 801 N N . ARG A 1 104 ? -0.203 7.013 5.980 1.00 90.00 104 ARG A N 1
ATOM 802 C CA . ARG A 1 104 ? -1.541 7.483 5.590 1.00 90.00 104 ARG A CA 1
ATOM 803 C C . ARG A 1 104 ? -2.093 6.639 4.453 1.00 90.00 104 ARG A C 1
ATOM 805 O O . ARG A 1 104 ? -1.348 5.935 3.778 1.00 90.00 104 ARG A O 1
ATOM 812 N N . ILE A 1 105 ? -3.401 6.733 4.257 1.00 90.00 105 ILE A N 1
ATOM 813 C CA . ILE A 1 105 ? -4.104 6.131 3.130 1.00 90.00 105 ILE A CA 1
ATOM 814 C C . ILE A 1 105 ? -4.213 7.193 2.030 1.00 90.00 105 ILE A C 1
ATOM 816 O O . ILE A 1 105 ? -4.673 8.300 2.301 1.00 90.00 105 ILE A O 1
ATOM 820 N N . HIS A 1 106 ? -3.754 6.856 0.829 1.00 87.62 106 HIS A N 1
ATOM 821 C CA . HIS A 1 106 ? -3.748 7.721 -0.352 1.00 87.62 106 HIS A CA 1
ATOM 822 C C . HIS A 1 106 ? -4.719 7.204 -1.399 1.00 87.62 106 HIS A C 1
ATOM 824 O O . HIS A 1 106 ? -4.975 5.999 -1.459 1.00 87.62 106 HIS A O 1
ATOM 830 N N . HIS A 1 107 ? -5.223 8.102 -2.239 1.00 88.06 107 HIS A N 1
ATOM 831 C CA . HIS A 1 107 ? -6.017 7.712 -3.394 1.00 88.06 107 HIS A CA 1
ATOM 832 C C . HIS A 1 107 ? -5.106 7.192 -4.518 1.00 88.06 107 HIS A C 1
ATOM 834 O O . HIS A 1 107 ? -4.008 7.709 -4.725 1.00 88.06 107 HIS A O 1
ATOM 840 N N . ILE A 1 108 ? -5.551 6.180 -5.270 1.00 86.19 108 ILE A N 1
ATOM 841 C CA . ILE A 1 108 ? -4.743 5.554 -6.339 1.00 86.19 108 ILE A CA 1
ATOM 842 C C . ILE A 1 108 ? -4.340 6.568 -7.421 1.00 86.19 108 ILE A C 1
ATOM 844 O O . ILE A 1 108 ? -3.227 6.501 -7.938 1.00 86.19 108 ILE A O 1
ATOM 848 N N . SER A 1 109 ? -5.193 7.557 -7.710 1.00 84.00 109 SER A N 1
ATOM 849 C CA . SER A 1 109 ? -4.912 8.609 -8.703 1.00 84.00 109 SER A CA 1
ATOM 850 C C . SER A 1 109 ? -3.725 9.515 -8.353 1.00 84.00 109 SER A C 1
ATOM 852 O O . SER A 1 109 ? -3.286 10.288 -9.198 1.00 84.00 109 SER A O 1
ATOM 854 N N . GLU A 1 110 ? -3.226 9.474 -7.114 1.00 82.62 110 GLU A N 1
ATOM 855 C CA . GLU A 1 110 ? -2.024 10.212 -6.710 1.00 82.62 110 GLU A CA 1
ATOM 856 C C . GLU A 1 110 ? -0.735 9.552 -7.228 1.00 82.62 110 GLU A C 1
ATOM 858 O O . GLU A 1 110 ? 0.325 10.183 -7.211 1.00 82.62 110 GLU A O 1
ATOM 863 N N . ILE A 1 111 ? -0.802 8.290 -7.673 1.00 80.88 111 ILE A N 1
ATOM 864 C CA . ILE A 1 111 ? 0.344 7.561 -8.215 1.00 80.88 111 ILE A CA 1
ATOM 865 C C . ILE A 1 111 ? 0.380 7.693 -9.736 1.00 80.88 111 ILE A C 1
ATOM 867 O O . ILE A 1 111 ? -0.574 7.364 -10.439 1.00 80.88 111 ILE A O 1
ATOM 871 N N . LYS A 1 112 ? 1.525 8.148 -10.252 1.00 80.00 112 LYS A N 1
ATOM 872 C CA . LYS A 1 112 ? 1.786 8.222 -11.690 1.00 80.00 112 LYS A CA 1
ATOM 873 C C . LYS A 1 112 ? 2.160 6.854 -12.261 1.00 80.00 112 LYS A C 1
ATOM 875 O O . LYS A 1 112 ? 2.748 6.010 -11.580 1.00 80.00 112 LYS A O 1
ATOM 880 N N . TRP A 1 113 ? 1.862 6.678 -13.546 1.00 77.81 113 TRP A N 1
ATOM 881 C CA . TRP A 1 113 ? 2.261 5.498 -14.310 1.00 77.81 113 TRP A CA 1
ATOM 882 C C . TRP A 1 113 ? 3.793 5.326 -14.340 1.00 77.81 113 TRP A C 1
ATOM 884 O O . TRP A 1 113 ? 4.497 6.328 -14.469 1.00 77.81 113 TRP A O 1
ATOM 894 N N . PRO A 1 114 ? 4.315 4.083 -14.320 1.00 75.62 114 PRO A N 1
ATOM 895 C CA . PRO A 1 114 ? 5.761 3.818 -14.364 1.00 75.62 114 PRO A CA 1
ATOM 896 C C . PRO A 1 114 ? 6.467 4.265 -15.657 1.00 75.62 114 PRO A C 1
ATOM 898 O O . PRO A 1 114 ? 7.684 4.366 -15.685 1.00 75.62 114 PRO A O 1
ATOM 901 N N . ARG A 1 115 ? 5.725 4.535 -16.743 1.00 69.50 115 ARG A N 1
ATOM 902 C CA . ARG A 1 115 ? 6.279 4.889 -18.068 1.00 69.50 115 ARG A CA 1
ATOM 903 C C . ARG A 1 115 ? 6.476 6.392 -18.319 1.00 69.50 115 ARG A C 1
ATOM 905 O O . ARG A 1 115 ? 6.784 6.782 -19.442 1.00 69.50 115 ARG A O 1
ATOM 912 N N . GLY A 1 116 ? 6.212 7.253 -17.339 1.00 59.72 116 GLY A N 1
ATOM 913 C CA . GLY A 1 116 ? 6.221 8.702 -17.551 1.00 59.72 116 GLY A CA 1
ATOM 914 C C . GLY A 1 116 ? 7.620 9.315 -17.476 1.00 59.72 116 GLY A C 1
ATOM 915 O O . GLY A 1 116 ? 8.233 9.284 -16.418 1.00 59.72 116 GLY A O 1
ATOM 916 N N . MET A 1 117 ? 8.065 9.983 -18.549 1.00 52.25 117 MET A N 1
ATOM 917 C CA . MET A 1 117 ? 9.245 10.875 -18.542 1.00 52.25 117 MET A CA 1
ATOM 918 C C . MET A 1 117 ? 9.064 12.075 -17.581 1.00 52.25 117 MET A C 1
ATOM 920 O O . MET A 1 117 ? 10.023 12.729 -17.182 1.00 52.25 117 MET A O 1
ATOM 924 N N . GLU A 1 118 ? 7.823 12.350 -17.167 1.00 51.47 118 GLU A N 1
ATOM 925 C CA . GLU A 1 118 ? 7.458 13.396 -16.212 1.00 51.47 118 GLU A CA 1
ATOM 926 C C . GLU A 1 118 ? 7.374 12.863 -14.771 1.00 51.47 118 GLU A C 1
ATOM 928 O O . GLU A 1 118 ? 6.298 12.799 -14.160 1.00 51.47 118 GLU A O 1
ATOM 933 N N . ILE A 1 119 ? 8.521 12.542 -14.173 1.00 53.06 119 ILE A N 1
ATOM 934 C CA . ILE A 1 119 ? 8.625 12.297 -12.718 1.00 53.06 119 ILE A CA 1
ATOM 935 C C . ILE A 1 119 ? 8.643 13.637 -11.939 1.00 53.06 119 ILE A C 1
ATOM 937 O O . ILE A 1 119 ? 8.960 13.717 -10.758 1.00 53.06 119 ILE A O 1
ATOM 941 N N . SER A 1 120 ? 8.234 14.749 -12.556 1.00 48.97 120 SER A N 1
ATOM 942 C CA . SER A 1 120 ? 7.849 15.959 -11.829 1.00 48.97 120 SER A CA 1
ATOM 943 C C . SER A 1 120 ? 6.452 15.750 -11.244 1.00 48.97 120 SER A C 1
ATOM 945 O O . SER A 1 1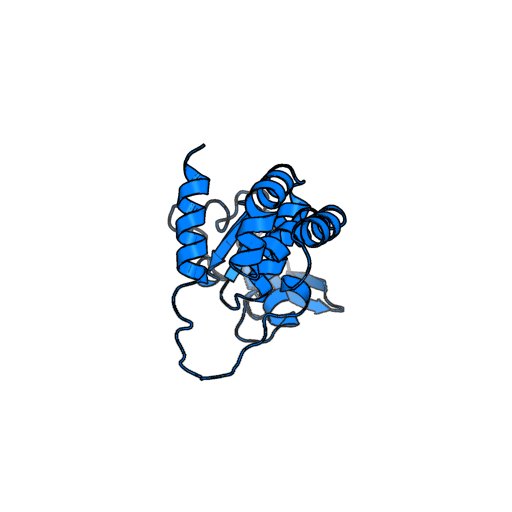20 ? 5.419 16.065 -11.840 1.00 48.97 120 SER A O 1
ATOM 947 N N . TYR A 1 121 ? 6.391 15.130 -10.069 1.00 51.78 121 TYR A N 1
ATOM 948 C CA . TYR A 1 121 ? 5.160 15.084 -9.292 1.00 51.78 121 TYR A CA 1
ATOM 949 C C . TYR A 1 121 ? 4.751 16.523 -8.930 1.00 51.78 121 TYR A C 1
ATOM 951 O O . TYR A 1 121 ? 5.558 17.235 -8.323 1.00 51.78 121 TYR A O 1
ATOM 959 N N . PRO A 1 122 ? 3.539 16.982 -9.298 1.00 42.31 122 PRO A N 1
ATOM 960 C CA . PRO A 1 122 ? 3.074 18.302 -8.898 1.00 42.31 122 PRO A CA 1
ATOM 961 C C . PRO A 1 122 ? 3.082 18.376 -7.368 1.00 42.31 122 PRO A C 1
ATOM 963 O O . PRO A 1 122 ? 2.719 17.419 -6.683 1.00 42.31 122 PRO A O 1
ATOM 966 N N . GLY A 1 123 ? 3.606 19.488 -6.852 1.00 47.09 123 GLY A N 1
ATOM 967 C CA . GLY A 1 123 ? 4.011 19.650 -5.461 1.00 47.09 123 GLY A CA 1
ATOM 968 C C . GLY A 1 123 ? 3.006 19.143 -4.420 1.00 47.09 123 GLY A C 1
ATOM 969 O O . GLY A 1 123 ? 1.798 19.311 -4.562 1.00 47.09 123 GLY A O 1
ATOM 970 N N . ASN A 1 124 ? 3.574 18.607 -3.331 1.00 44.91 124 ASN A N 1
ATOM 971 C CA . ASN A 1 124 ? 2.987 18.357 -2.001 1.00 44.91 124 ASN A CA 1
ATOM 972 C C . ASN A 1 124 ? 2.684 16.916 -1.556 1.00 44.91 124 ASN A C 1
ATOM 974 O O . ASN A 1 124 ? 2.246 16.752 -0.416 1.00 44.91 124 ASN A O 1
ATOM 978 N N . ALA A 1 125 ? 3.020 15.867 -2.309 1.00 49.66 125 ALA A N 1
ATOM 979 C CA . ALA A 1 125 ? 2.966 14.498 -1.775 1.00 49.66 125 ALA A CA 1
ATOM 980 C C . ALA A 1 125 ? 4.365 13.847 -1.685 1.00 49.66 125 ALA A C 1
ATOM 982 O O . ALA A 1 125 ? 4.669 12.921 -2.427 1.00 49.66 125 ALA A O 1
ATOM 983 N N . PRO A 1 126 ? 5.234 14.250 -0.730 1.00 58.47 126 PRO A N 1
ATOM 984 C CA . PRO A 1 126 ? 6.616 13.745 -0.609 1.00 58.47 126 PRO A CA 1
ATOM 985 C C . PRO A 1 126 ? 6.741 12.220 -0.403 1.00 58.47 126 PRO A C 1
ATOM 987 O O . PRO A 1 126 ? 7.843 11.683 -0.363 1.00 58.47 126 PRO A O 1
ATOM 990 N N . CYS A 1 127 ? 5.622 11.517 -0.241 1.00 67.50 127 CYS A N 1
ATOM 991 C CA . CYS A 1 127 ? 5.540 10.087 0.026 1.00 67.50 127 CYS A CA 1
ATOM 992 C C . CYS A 1 127 ? 5.064 9.248 -1.172 1.00 67.50 127 CYS A C 1
ATOM 994 O O . CYS A 1 127 ? 5.334 8.046 -1.174 1.00 67.50 127 CYS A O 1
ATOM 996 N N . THR A 1 128 ? 4.407 9.863 -2.165 1.00 58.03 128 THR A N 1
ATOM 997 C CA . THR A 1 128 ? 4.055 9.253 -3.461 1.00 58.03 128 THR A CA 1
ATOM 998 C C . THR A 1 128 ? 5.085 9.598 -4.533 1.00 58.03 128 THR A C 1
ATOM 1000 O O . THR A 1 128 ? 5.297 8.812 -5.448 1.00 58.03 128 THR A O 1
ATOM 1003 N N . SER A 1 129 ? 5.774 10.729 -4.357 1.00 55.00 129 SER A N 1
ATOM 1004 C CA . SER A 1 129 ? 6.703 11.305 -5.327 1.00 55.00 129 SER A CA 1
ATOM 1005 C C . SER A 1 129 ? 8.143 10.795 -5.275 1.00 55.00 129 SER A C 1
ATOM 1007 O O . SER A 1 129 ? 9.014 11.396 -5.890 1.00 55.00 129 SER A O 1
ATOM 1009 N N . GLY A 1 130 ? 8.415 9.727 -4.522 1.00 50.12 130 GLY A N 1
ATOM 1010 C CA . GLY A 1 130 ? 9.729 9.085 -4.496 1.00 50.12 130 GLY A CA 1
ATOM 1011 C C . GLY A 1 130 ? 10.879 10.000 -4.063 1.00 50.12 130 GLY A C 1
ATOM 1012 O O . GLY A 1 130 ? 11.642 10.491 -4.884 1.00 50.12 130 GLY A O 1
ATOM 1013 N N . GLY A 1 131 ? 11.107 10.150 -2.756 1.00 50.38 131 GLY A N 1
ATOM 1014 C CA . GLY A 1 131 ? 12.485 10.408 -2.324 1.00 50.38 131 GLY A CA 1
ATOM 1015 C C . GLY A 1 131 ? 13.380 9.233 -2.756 1.00 50.38 131 GL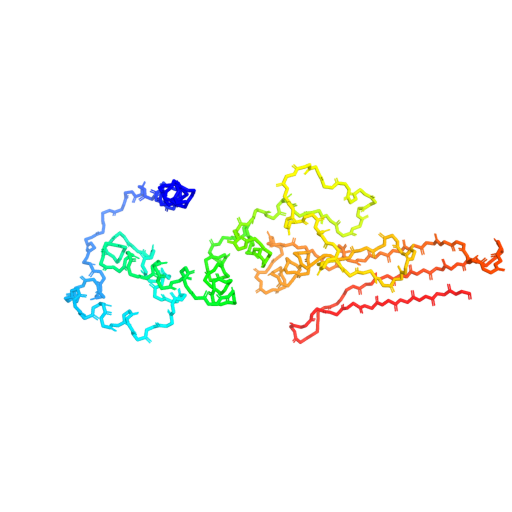Y A C 1
ATOM 1016 O O . GLY A 1 131 ? 12.893 8.097 -2.786 1.00 50.38 131 GLY A O 1
ATOM 1017 N N . LEU A 1 132 ? 14.674 9.488 -3.008 1.00 50.00 132 LEU A N 1
ATOM 1018 C CA . LEU A 1 132 ? 15.737 8.537 -3.427 1.00 50.00 132 LEU A CA 1
ATOM 1019 C C . LEU A 1 132 ? 15.750 7.157 -2.729 1.00 50.00 132 LEU A C 1
ATOM 1021 O O . LEU A 1 132 ? 16.431 6.242 -3.167 1.00 50.00 132 LEU A O 1
ATOM 1025 N N . ARG A 1 133 ? 15.040 6.997 -1.609 1.00 54.28 133 ARG A N 1
ATOM 1026 C CA . ARG A 1 133 ? 14.965 5.764 -0.815 1.00 54.28 133 ARG A CA 1
ATOM 1027 C C . ARG A 1 133 ? 13.863 4.788 -1.236 1.00 54.28 133 ARG A C 1
ATOM 1029 O O . ARG A 1 133 ? 13.749 3.733 -0.622 1.00 54.28 133 ARG A O 1
ATOM 1036 N N . THR A 1 134 ? 13.014 5.148 -2.196 1.00 62.81 134 THR A N 1
ATOM 1037 C CA . THR A 1 134 ? 11.812 4.354 -2.538 1.00 62.81 134 THR A CA 1
ATOM 1038 C C . THR A 1 134 ? 11.624 4.104 -4.028 1.00 62.81 134 THR A C 1
ATOM 1040 O O . THR A 1 134 ? 10.659 3.432 -4.403 1.00 62.81 134 THR A O 1
ATOM 1043 N N . SER A 1 135 ? 12.527 4.637 -4.852 1.00 73.44 135 SER A N 1
ATOM 1044 C CA . SER A 1 135 ? 12.664 4.282 -6.258 1.00 73.44 135 SER A CA 1
ATOM 1045 C C . SER A 1 135 ? 13.747 3.220 -6.436 1.00 73.44 135 SER A C 1
ATOM 1047 O O . SER A 1 135 ? 14.748 3.191 -5.720 1.00 73.44 135 SER A O 1
ATOM 1049 N N . TYR A 1 136 ? 13.525 2.340 -7.400 1.00 77.44 136 TYR A N 1
ATOM 1050 C CA . TYR A 1 136 ? 14.521 1.441 -7.949 1.00 77.44 136 TYR A CA 1
ATOM 1051 C C . TYR A 1 136 ? 14.807 1.874 -9.385 1.00 77.44 136 TYR A C 1
ATOM 1053 O O . TYR A 1 136 ? 13.880 1.983 -10.188 1.00 77.44 136 TYR A O 1
ATOM 1061 N N . SER A 1 137 ? 16.083 2.100 -9.691 1.00 76.44 137 SER A N 1
ATOM 1062 C CA . SER A 1 137 ? 16.580 2.319 -11.049 1.00 76.44 137 SER A CA 1
ATOM 1063 C C . SER A 1 137 ? 17.569 1.209 -11.383 1.00 76.44 137 SER A C 1
ATOM 1065 O O . SER A 1 137 ? 18.475 0.919 -10.597 1.00 76.44 137 SER A O 1
ATOM 1067 N N . HIS A 1 138 ? 17.365 0.550 -12.523 1.00 71.19 138 HIS A N 1
ATOM 1068 C CA . HIS A 1 138 ? 18.177 -0.598 -12.927 1.00 71.19 138 HIS A CA 1
ATOM 1069 C C . HIS A 1 138 ? 19.580 -0.187 -13.393 1.00 71.19 138 HIS A C 1
ATOM 1071 O O . HIS A 1 138 ? 20.550 -0.898 -13.141 1.00 71.19 138 HIS A O 1
ATOM 1077 N N . LEU A 1 139 ? 19.704 0.967 -14.057 1.00 73.56 139 LEU A N 1
ATOM 1078 C CA . LEU A 1 139 ? 20.978 1.503 -14.538 1.00 73.56 139 LEU A CA 1
ATOM 1079 C C . LEU A 1 139 ? 21.070 2.983 -14.206 1.00 73.56 139 LEU A C 1
ATOM 1081 O O . LEU A 1 139 ? 20.092 3.708 -14.334 1.00 73.56 139 LEU A O 1
ATOM 1085 N N . TYR A 1 140 ? 22.280 3.446 -13.900 1.00 66.56 140 TYR A N 1
ATOM 1086 C CA . TYR A 1 140 ? 22.555 4.837 -13.530 1.00 66.56 140 TYR A CA 1
ATOM 1087 C C . TYR A 1 140 ? 22.031 5.887 -14.537 1.00 66.56 140 TYR A C 1
ATOM 1089 O O . TYR A 1 140 ? 21.739 7.010 -14.143 1.00 66.56 140 TYR A O 1
ATOM 1097 N N . ARG A 1 141 ? 21.890 5.529 -15.824 1.00 68.31 141 ARG A N 1
ATOM 1098 C CA . ARG A 1 141 ? 21.344 6.396 -16.888 1.00 68.31 141 ARG A CA 1
ATOM 1099 C C . ARG A 1 141 ? 19.989 5.956 -17.443 1.00 68.31 141 ARG A C 1
ATOM 1101 O O . ARG A 1 141 ? 19.507 6.575 -18.388 1.00 68.31 141 ARG A O 1
ATOM 1108 N N . SER A 1 142 ? 19.408 4.887 -16.907 1.00 74.44 142 SER A N 1
ATOM 1109 C CA . SER A 1 142 ? 18.072 4.477 -17.325 1.00 74.44 142 SER A CA 1
ATOM 1110 C C . SER A 1 142 ? 17.084 5.559 -16.916 1.00 74.44 142 SER A C 1
ATOM 1112 O O . SER A 1 142 ? 17.117 6.036 -15.781 1.00 74.44 142 SER A O 1
ATOM 1114 N N . LEU A 1 143 ? 16.198 5.933 -17.834 1.00 76.69 143 LEU A N 1
ATOM 1115 C CA . LEU A 1 143 ? 15.069 6.806 -17.507 1.00 76.69 143 LEU A CA 1
ATOM 1116 C C . LEU A 1 143 ? 13.947 6.026 -16.813 1.00 76.69 143 LEU A C 1
ATOM 1118 O O . LEU A 1 143 ? 12.945 6.607 -16.400 1.00 76.69 143 LEU A O 1
ATOM 1122 N N . TYR A 1 144 ? 14.099 4.706 -16.708 1.00 80.31 144 TYR A N 1
ATOM 1123 C CA . TYR A 1 144 ? 13.131 3.833 -16.087 1.00 80.31 144 TYR A CA 1
ATOM 1124 C C . TYR A 1 144 ? 13.350 3.743 -14.577 1.00 80.31 144 TYR A C 1
ATOM 1126 O O . TYR A 1 144 ? 14.300 3.121 -14.092 1.00 80.31 144 TYR A O 1
ATOM 1134 N N . GLU A 1 145 ? 12.412 4.323 -13.835 1.00 81.00 145 GLU A N 1
ATOM 1135 C CA . GLU A 1 145 ? 12.338 4.219 -12.383 1.00 81.00 145 GLU A CA 1
ATOM 1136 C C . GLU A 1 145 ? 11.028 3.561 -11.957 1.00 81.00 145 GLU A C 1
ATOM 1138 O O . GLU A 1 145 ? 9.948 3.885 -12.453 1.00 81.00 145 GLU A O 1
ATOM 1143 N N . ILE A 1 146 ? 11.119 2.655 -10.985 1.00 83.00 146 ILE A N 1
ATOM 1144 C CA . ILE A 1 146 ? 9.954 2.026 -10.365 1.00 83.00 146 ILE A CA 1
ATOM 1145 C C . ILE A 1 146 ? 9.872 2.461 -8.914 1.00 83.00 146 ILE A C 1
ATOM 1147 O O . ILE A 1 146 ? 10.852 2.371 -8.178 1.00 83.00 146 ILE A O 1
ATOM 1151 N N . HIS A 1 147 ? 8.687 2.851 -8.462 1.00 83.69 147 HIS A N 1
ATOM 1152 C CA . HIS A 1 147 ? 8.432 3.203 -7.073 1.00 83.69 147 HIS A CA 1
ATOM 1153 C C . HIS A 1 147 ? 7.627 2.124 -6.348 1.00 83.69 147 HIS A C 1
ATOM 1155 O O . HIS A 1 147 ? 6.725 1.501 -6.911 1.00 83.69 147 HIS A O 1
ATOM 1161 N N . TYR A 1 148 ? 7.884 1.962 -5.048 1.00 85.00 148 TYR A N 1
ATOM 1162 C CA . TYR A 1 148 ? 7.164 0.992 -4.214 1.00 85.00 148 TYR A CA 1
ATOM 1163 C C . TYR A 1 148 ? 5.622 1.083 -4.299 1.00 85.00 148 TYR A C 1
ATOM 1165 O O . TYR A 1 148 ? 4.993 0.033 -4.433 1.00 85.00 148 TYR A O 1
ATOM 1173 N N . PRO A 1 149 ? 4.976 2.274 -4.294 1.00 86.38 149 PRO A N 1
ATOM 1174 C CA . PRO A 1 149 ? 3.522 2.362 -4.453 1.00 86.38 149 PRO A CA 1
ATOM 1175 C C . PRO A 1 149 ? 3.007 1.770 -5.770 1.00 86.38 149 PRO A C 1
ATOM 1177 O O . PRO A 1 149 ? 1.924 1.195 -5.792 1.00 86.38 149 PRO A O 1
ATOM 1180 N N . GLN A 1 150 ? 3.778 1.860 -6.858 1.00 88.25 150 GLN A N 1
ATOM 1181 C CA . GLN A 1 150 ? 3.391 1.263 -8.138 1.00 88.25 150 GLN A CA 1
ATOM 1182 C C . GLN A 1 150 ? 3.358 -0.264 -8.012 1.00 88.25 150 GLN A C 1
ATOM 1184 O O . GLN A 1 150 ? 2.355 -0.884 -8.359 1.00 88.25 150 GLN A O 1
ATOM 1189 N N . ILE A 1 151 ? 4.405 -0.860 -7.429 1.00 90.50 151 ILE A N 1
ATOM 1190 C CA . ILE A 1 151 ? 4.484 -2.308 -7.172 1.00 90.50 151 ILE A CA 1
ATOM 1191 C C . ILE A 1 151 ? 3.337 -2.755 -6.257 1.00 90.50 151 ILE A C 1
ATOM 1193 O O . ILE A 1 151 ? 2.663 -3.745 -6.532 1.00 90.50 151 ILE A O 1
ATOM 1197 N N . GLN A 1 152 ? 3.072 -2.003 -5.187 1.00 90.81 152 GLN A N 1
ATOM 1198 C CA . GLN A 1 152 ? 1.987 -2.291 -4.251 1.00 90.81 152 GLN A CA 1
ATOM 1199 C C . GLN A 1 152 ? 0.621 -2.323 -4.948 1.00 90.81 152 GLN A C 1
ATOM 1201 O O . GLN A 1 152 ? -0.193 -3.197 -4.655 1.00 90.81 152 GLN A O 1
ATOM 1206 N N . LEU A 1 153 ? 0.372 -1.400 -5.879 1.00 91.62 153 LEU A N 1
ATOM 1207 C CA . LEU A 1 153 ? -0.864 -1.348 -6.656 1.00 91.62 153 LEU A CA 1
ATOM 1208 C C . LEU A 1 153 ? -0.950 -2.468 -7.697 1.00 91.62 153 LEU A C 1
ATOM 1210 O O . LEU A 1 153 ? -2.029 -3.018 -7.889 1.00 91.62 153 LEU A O 1
ATOM 1214 N N . ALA A 1 154 ? 0.164 -2.864 -8.312 1.00 93.12 154 ALA A N 1
ATOM 1215 C CA . ALA A 1 154 ? 0.198 -4.036 -9.188 1.00 93.12 154 ALA A CA 1
ATOM 1216 C C . ALA A 1 154 ? -0.148 -5.324 -8.426 1.00 93.12 154 ALA A C 1
ATOM 1218 O O . ALA A 1 154 ? -0.994 -6.110 -8.853 1.00 93.12 154 ALA A O 1
ATOM 1219 N N . MET A 1 155 ? 0.435 -5.498 -7.237 1.00 93.06 155 MET A N 1
ATOM 1220 C CA . MET A 1 155 ? 0.122 -6.623 -6.353 1.00 93.06 155 MET A CA 1
ATOM 1221 C C . MET A 1 155 ? -1.312 -6.565 -5.822 1.00 93.06 155 MET A C 1
ATOM 1223 O O . MET A 1 155 ? -1.959 -7.600 -5.671 1.00 93.06 155 MET A O 1
ATOM 1227 N N . LYS A 1 156 ? -1.843 -5.364 -5.561 1.00 90.56 156 LYS A N 1
ATOM 1228 C CA . LYS A 1 156 ? -3.251 -5.183 -5.189 1.00 90.56 156 LYS A CA 1
ATOM 1229 C C . LYS A 1 156 ? -4.170 -5.660 -6.314 1.00 90.56 156 LYS A C 1
ATOM 1231 O O . LYS A 1 156 ? -5.051 -6.475 -6.054 1.00 90.56 156 LYS A O 1
ATOM 1236 N N . GLN A 1 157 ? -3.916 -5.227 -7.548 1.00 91.62 157 GLN A N 1
ATOM 1237 C CA . GLN A 1 157 ? -4.681 -5.662 -8.715 1.00 91.62 157 GLN A CA 1
ATOM 1238 C C . GLN A 1 157 ? -4.616 -7.183 -8.907 1.00 91.62 157 GLN A C 1
ATOM 1240 O O . GLN A 1 157 ? -5.635 -7.815 -9.174 1.00 91.62 157 GLN A O 1
ATOM 1245 N N . HIS A 1 158 ? -3.444 -7.792 -8.717 1.00 91.81 158 HIS A N 1
ATOM 1246 C CA . HIS A 1 158 ? -3.287 -9.245 -8.797 1.00 91.81 158 HIS A CA 1
ATOM 1247 C C . HIS A 1 158 ? -4.150 -10.001 -7.778 1.00 91.81 158 HIS A C 1
ATOM 1249 O O . HIS A 1 158 ? -4.763 -11.009 -8.118 1.00 91.81 158 HIS A O 1
ATOM 1255 N N . ARG A 1 159 ? -4.219 -9.506 -6.537 1.00 89.50 159 ARG A N 1
ATOM 1256 C CA . ARG A 1 159 ? -4.922 -1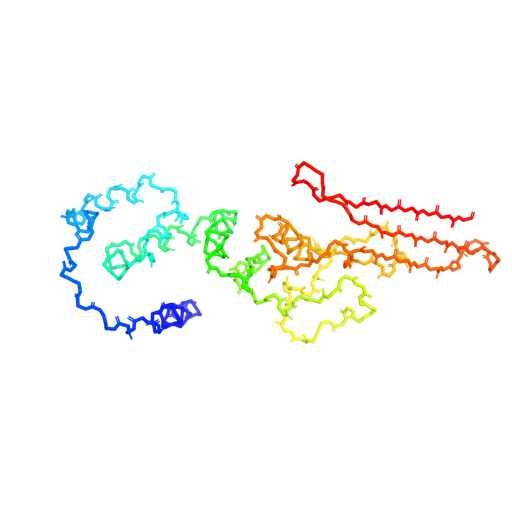0.179 -5.433 1.00 89.50 159 ARG A CA 1
ATOM 1257 C C . ARG A 1 159 ? -6.430 -9.933 -5.417 1.00 89.50 159 ARG A C 1
ATOM 1259 O O . ARG A 1 159 ? -7.165 -10.797 -4.950 1.00 89.50 159 ARG A O 1
ATOM 1266 N N . TYR A 1 160 ? -6.885 -8.767 -5.879 1.00 86.44 160 TYR A N 1
ATOM 1267 C CA . TYR A 1 160 ? -8.280 -8.327 -5.728 1.00 86.44 160 TYR A CA 1
ATOM 1268 C C . TYR A 1 160 ? -9.011 -8.052 -7.051 1.00 86.44 160 TYR A C 1
ATOM 1270 O O . TYR A 1 160 ? -10.215 -7.810 -7.029 1.00 86.44 160 TYR A O 1
ATOM 1278 N N . GLY A 1 161 ? -8.326 -8.114 -8.197 1.00 83.56 161 GLY A N 1
ATOM 1279 C CA . GLY A 1 161 ? -8.922 -7.939 -9.523 1.00 83.56 161 GLY A CA 1
ATOM 1280 C C . GLY A 1 161 ? -8.606 -6.600 -10.200 1.00 83.56 161 GLY A C 1
ATOM 1281 O O . GLY A 1 161 ? -8.020 -5.688 -9.613 1.00 83.56 161 GLY A O 1
ATOM 1282 N N . ILE A 1 162 ? -9.004 -6.515 -11.475 1.00 71.44 162 ILE A N 1
ATOM 1283 C CA . ILE A 1 162 ? -8.488 -5.586 -12.499 1.00 71.44 162 ILE A CA 1
ATOM 1284 C C . ILE A 1 162 ? -8.734 -4.096 -12.184 1.00 71.44 162 ILE A C 1
ATOM 1286 O O . ILE A 1 162 ? -7.905 -3.266 -12.544 1.00 71.44 162 ILE A O 1
ATOM 1290 N N . ASP A 1 163 ? -9.784 -3.743 -11.441 1.00 74.56 163 ASP A N 1
ATOM 1291 C CA . ASP A 1 163 ? -10.213 -2.339 -11.272 1.00 74.56 163 ASP A CA 1
ATOM 1292 C C . ASP A 1 163 ? -9.538 -1.587 -10.105 1.00 74.56 163 ASP A C 1
ATOM 1294 O O . ASP A 1 163 ? -9.969 -0.496 -9.716 1.00 74.56 163 ASP A O 1
ATOM 1298 N N . THR A 1 164 ? -8.504 -2.173 -9.487 1.00 78.69 164 THR A N 1
ATOM 1299 C CA . THR A 1 164 ? -7.970 -1.702 -8.192 1.00 78.69 164 THR A CA 1
ATOM 1300 C C . THR A 1 164 ? -6.475 -1.368 -8.175 1.00 78.69 164 THR A C 1
ATOM 1302 O O . THR A 1 164 ? -5.912 -1.174 -7.094 1.00 78.69 164 THR A O 1
ATOM 1305 N N . GLY A 1 165 ? -5.807 -1.262 -9.331 1.00 84.81 165 GLY A N 1
ATOM 1306 C CA . GLY A 1 165 ? -4.371 -0.969 -9.356 1.00 84.81 165 GLY A CA 1
ATOM 1307 C C . GLY A 1 165 ? -3.755 -0.723 -10.734 1.00 84.81 165 GLY A C 1
ATOM 1308 O O . GLY A 1 165 ? -4.383 -0.123 -11.604 1.00 84.81 165 GLY A O 1
ATOM 1309 N N . PHE A 1 166 ? -2.486 -1.124 -10.885 1.00 87.88 166 PHE A N 1
ATOM 1310 C CA . PHE A 1 166 ? -1.754 -1.025 -12.149 1.00 87.88 166 PHE A CA 1
ATOM 1311 C C . PHE A 1 166 ? -1.637 -2.387 -12.838 1.00 87.88 166 PHE A C 1
ATOM 1313 O O . PHE A 1 166 ? -1.176 -3.344 -12.208 1.00 87.88 166 PHE A O 1
ATOM 1320 N N . PRO A 1 167 ? -1.961 -2.474 -14.138 1.00 90.81 167 PRO A N 1
ATOM 1321 C CA . PRO A 1 167 ? -1.755 -3.696 -14.899 1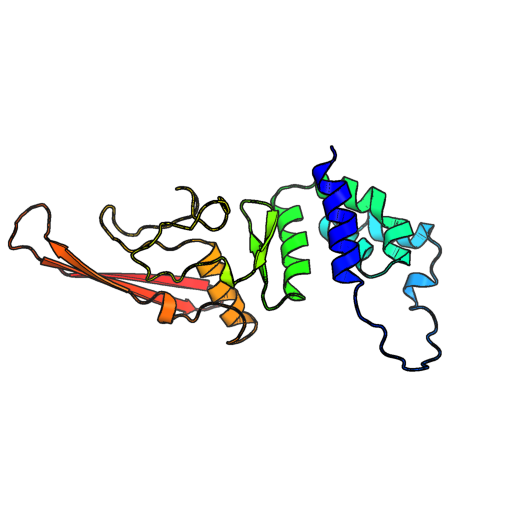.00 90.81 167 PRO A CA 1
ATOM 1322 C C . PRO A 1 167 ? -0.252 -3.954 -15.100 1.00 90.81 167 PRO A C 1
ATOM 1324 O O . PRO A 1 167 ? 0.549 -3.017 -15.084 1.00 90.81 167 PRO A O 1
ATOM 1327 N N . LEU A 1 168 ? 0.159 -5.212 -15.298 1.00 91.38 168 LEU A N 1
ATOM 1328 C CA . LEU A 1 168 ? 1.583 -5.557 -15.463 1.00 91.38 168 LEU A CA 1
ATOM 1329 C C . LEU A 1 168 ? 2.201 -4.889 -16.690 1.00 91.38 168 LEU A C 1
ATOM 1331 O O . LEU A 1 168 ? 3.375 -4.516 -16.679 1.00 91.38 168 LEU A O 1
ATOM 1335 N N . GLU A 1 169 ? 1.385 -4.647 -17.711 1.00 90.31 169 GLU A N 1
ATOM 1336 C CA . GLU A 1 169 ? 1.757 -3.904 -18.901 1.00 90.31 169 GLU A CA 1
ATOM 1337 C C . GLU A 1 169 ? 2.286 -2.523 -18.525 1.00 90.31 169 GLU A C 1
ATOM 1339 O O . GLU A 1 169 ? 3.187 -2.051 -19.202 1.00 90.31 169 GLU A O 1
ATOM 1344 N N . ALA A 1 170 ? 1.808 -1.891 -17.444 1.00 89.06 170 ALA A N 1
ATOM 1345 C CA . ALA A 1 170 ? 2.279 -0.585 -16.978 1.00 89.06 170 ALA A CA 1
ATOM 1346 C C . ALA A 1 170 ? 3.778 -0.545 -16.651 1.00 89.06 170 ALA A C 1
ATOM 1348 O O . ALA A 1 170 ? 4.369 0.532 -16.686 1.00 89.06 170 ALA A O 1
ATOM 1349 N N . PHE A 1 171 ? 4.388 -1.697 -16.376 1.00 90.81 171 PHE A N 1
ATOM 1350 C CA . PHE A 1 171 ? 5.810 -1.833 -16.065 1.00 90.81 171 PHE A CA 1
ATOM 1351 C C . PHE A 1 171 ? 6.644 -2.241 -17.279 1.00 90.81 171 PHE A C 1
ATOM 1353 O O . PHE A 1 171 ? 7.865 -2.315 -17.171 1.00 90.81 171 PHE A O 1
ATOM 1360 N N . GLN A 1 172 ? 6.024 -2.494 -18.433 1.00 90.19 172 GLN A N 1
ATOM 1361 C CA . GLN A 1 172 ? 6.761 -2.760 -19.660 1.00 90.19 172 GLN A CA 1
ATOM 1362 C C . GLN A 1 172 ? 7.361 -1.460 -20.201 1.00 90.19 172 GLN A C 1
ATOM 1364 O O . GLN A 1 172 ? 6.632 -0.500 -20.469 1.00 90.19 172 GLN A O 1
ATOM 1369 N N . TYR A 1 173 ? 8.674 -1.445 -20.393 1.00 89.19 173 TYR A N 1
ATOM 1370 C CA . TYR A 1 173 ? 9.408 -0.277 -20.863 1.00 89.19 173 TYR A CA 1
ATOM 1371 C C . TYR A 1 173 ? 10.514 -0.680 -21.835 1.00 89.19 173 TYR A C 1
ATOM 1373 O O . TYR A 1 173 ? 11.091 -1.760 -21.716 1.00 89.19 173 TYR A O 1
ATOM 1381 N N . LEU A 1 174 ? 10.785 0.189 -22.806 1.00 89.25 174 LEU A N 1
ATOM 1382 C CA . LEU A 1 174 ? 11.835 0.029 -23.802 1.00 89.25 174 LEU A CA 1
ATOM 1383 C C . LEU A 1 174 ? 12.538 1.374 -23.950 1.00 89.25 174 LEU A C 1
ATOM 1385 O O . LEU A 1 174 ? 11.885 2.387 -24.192 1.00 89.25 174 LEU A O 1
ATOM 1389 N N . GLU A 1 175 ? 13.855 1.378 -23.824 1.00 87.44 175 GLU A N 1
ATOM 1390 C CA . GLU A 1 175 ? 14.675 2.575 -23.970 1.00 87.44 175 GLU A CA 1
ATOM 1391 C C . GLU A 1 175 ? 15.913 2.294 -24.814 1.00 87.44 175 GLU A C 1
ATOM 1393 O O . GLU A 1 175 ? 16.462 1.192 -24.818 1.00 87.44 175 GLU A O 1
ATOM 1398 N N . VAL A 1 176 ? 16.339 3.328 -25.538 1.00 87.31 176 VAL A N 1
ATOM 1399 C CA . VAL A 1 176 ? 17.527 3.324 -26.389 1.00 87.31 176 VAL A CA 1
ATOM 1400 C C . VAL A 1 176 ? 18.386 4.513 -25.991 1.00 87.31 176 VAL A C 1
ATOM 1402 O O . VAL A 1 176 ? 17.894 5.641 -25.955 1.00 87.31 176 VAL A O 1
ATOM 1405 N N . TRP A 1 177 ? 19.668 4.282 -25.722 1.00 84.19 177 TRP A N 1
ATOM 1406 C CA . TRP A 1 177 ? 20.637 5.353 -25.483 1.00 84.19 177 TRP A CA 1
ATOM 1407 C C . TRP A 1 177 ? 21.991 5.031 -26.109 1.00 84.19 177 TRP A C 1
ATOM 1409 O O . TRP A 1 177 ? 22.284 3.897 -26.483 1.00 84.19 177 TRP A O 1
ATOM 1419 N N . GLN A 1 178 ? 22.829 6.055 -26.248 1.00 82.56 178 GLN A N 1
ATOM 1420 C CA . GLN A 1 178 ? 24.192 5.905 -26.754 1.00 82.56 178 GLN A CA 1
ATOM 1421 C C . GLN A 1 178 ? 25.145 5.507 -25.622 1.00 82.56 178 GLN A C 1
ATOM 1423 O O . GLN A 1 178 ? 25.081 6.056 -24.520 1.00 82.56 178 GLN A O 1
ATOM 1428 N N . GLY A 1 179 ? 26.020 4.540 -25.895 1.00 73.75 179 GLY A N 1
ATOM 1429 C CA . GLY A 1 179 ? 27.042 4.074 -24.966 1.00 73.75 179 GLY A CA 1
ATOM 1430 C C . GLY A 1 179 ? 28.112 5.137 -24.720 1.00 73.75 179 GLY A C 1
ATOM 1431 O O . GLY A 1 179 ? 28.509 5.852 -25.635 1.00 73.75 179 GLY A O 1
ATOM 1432 N N . GLU A 1 180 ? 28.603 5.223 -23.482 1.00 71.88 180 GLU A N 1
ATOM 1433 C CA . GLU A 1 180 ? 29.604 6.228 -23.089 1.00 71.88 180 GLU A CA 1
ATOM 1434 C C . GLU A 1 180 ? 30.937 6.064 -23.838 1.00 71.88 180 GLU A C 1
ATOM 1436 O O . GLU A 1 180 ? 31.608 7.053 -24.123 1.00 71.88 180 GLU A O 1
ATOM 1441 N N . ASP A 1 181 ? 31.290 4.827 -24.200 1.00 75.81 181 ASP A N 1
ATOM 1442 C CA . ASP A 1 181 ? 32.598 4.496 -24.778 1.00 75.81 181 ASP A CA 1
ATOM 1443 C C . ASP A 1 181 ? 32.713 4.826 -26.276 1.00 75.81 181 ASP A C 1
ATOM 1445 O O . ASP A 1 181 ? 33.817 4.888 -26.817 1.00 75.81 181 ASP A O 1
ATOM 1449 N N . SER A 1 182 ? 31.587 4.976 -26.986 1.00 76.56 182 SER A N 1
ATOM 1450 C CA . SER A 1 182 ? 31.582 5.226 -28.430 1.00 76.56 182 SER A CA 1
ATOM 1451 C C . SER A 1 182 ? 30.241 5.791 -28.906 1.00 76.56 182 SER A C 1
ATOM 1453 O O . SER A 1 182 ? 29.204 5.185 -28.632 1.00 76.56 182 SER A O 1
ATOM 1455 N N . PRO A 1 183 ? 30.237 6.863 -29.725 1.00 75.94 183 PRO A N 1
ATOM 1456 C CA . PRO A 1 183 ? 29.011 7.430 -30.296 1.00 75.94 183 PRO A CA 1
ATOM 1457 C C . PRO A 1 183 ? 28.289 6.469 -31.256 1.00 75.94 183 PRO A C 1
ATOM 1459 O O . PRO A 1 183 ? 27.130 6.689 -31.598 1.00 75.94 183 PRO A O 1
ATOM 1462 N N . TRP A 1 184 ? 28.961 5.397 -31.683 1.00 81.12 184 TRP A N 1
ATOM 1463 C CA . TRP A 1 184 ? 28.404 4.361 -32.554 1.00 81.12 184 TRP A CA 1
ATOM 1464 C C . TRP A 1 184 ? 27.812 3.181 -31.780 1.00 81.12 184 TRP A C 1
ATOM 1466 O O . TRP A 1 184 ? 27.146 2.335 -32.372 1.00 81.12 184 TRP A O 1
ATOM 1476 N N . LYS A 1 185 ? 28.057 3.106 -30.466 1.00 82.50 185 LYS A N 1
ATOM 1477 C CA . LYS A 1 185 ? 27.506 2.059 -29.609 1.00 82.50 185 LYS A CA 1
ATOM 1478 C C . LYS A 1 185 ? 26.098 2.466 -29.201 1.00 82.50 185 LYS A C 1
ATOM 1480 O O . LYS A 1 185 ? 25.913 3.425 -28.457 1.00 82.50 185 LYS A O 1
ATOM 1485 N N . VAL A 1 186 ? 25.108 1.737 -29.694 1.00 86.56 186 VAL A N 1
ATOM 1486 C CA . VAL A 1 186 ? 23.707 1.919 -29.315 1.00 86.56 186 VAL A CA 1
ATOM 1487 C C . VAL A 1 186 ? 23.354 0.822 -28.329 1.00 86.56 186 VAL A C 1
ATOM 1489 O O . VAL A 1 186 ? 23.517 -0.355 -28.632 1.00 86.56 186 VAL A O 1
ATOM 1492 N N . ILE A 1 187 ? 22.882 1.216 -27.151 1.00 86.38 187 ILE A N 1
ATOM 1493 C CA . ILE A 1 187 ? 22.421 0.295 -26.122 1.00 86.38 187 ILE A CA 1
ATOM 1494 C C . ILE A 1 187 ? 20.897 0.313 -26.133 1.00 86.38 187 ILE A C 1
ATOM 1496 O O . ILE A 1 187 ? 20.272 1.367 -26.013 1.00 86.38 187 ILE A O 1
ATOM 1500 N N . LEU A 1 188 ? 20.312 -0.869 -26.285 1.00 89.69 188 LEU A N 1
ATOM 1501 C CA . LEU A 1 188 ? 18.888 -1.117 -26.118 1.00 89.69 188 LEU A CA 1
ATOM 1502 C C . LEU A 1 188 ? 18.677 -1.763 -24.751 1.00 89.69 188 LEU A C 1
ATOM 1504 O O . LEU A 1 188 ? 19.383 -2.709 -24.404 1.00 89.69 188 LEU A O 1
ATOM 1508 N N . SER A 1 189 ? 17.680 -1.308 -24.002 1.00 88.75 189 SER A N 1
ATOM 1509 C CA . SER A 1 189 ? 17.239 -1.985 -22.785 1.00 88.75 189 SER A CA 1
ATOM 1510 C C . SER A 1 189 ? 15.734 -2.104 -22.741 1.00 88.75 189 SER A C 1
ATOM 1512 O O . SER A 1 189 ? 15.000 -1.210 -23.164 1.00 88.75 189 SER A O 1
ATOM 1514 N N . SER A 1 190 ? 15.278 -3.225 -22.201 1.00 91.12 190 SER A N 1
ATOM 1515 C CA . SER A 1 190 ? 13.872 -3.474 -21.935 1.00 91.12 190 SER A CA 1
ATOM 1516 C C . SER A 1 190 ? 13.663 -3.888 -20.489 1.00 91.12 190 SER A C 1
ATOM 1518 O O . SER A 1 190 ? 14.452 -4.664 -19.941 1.00 91.12 190 SER A O 1
ATOM 1520 N N . ALA A 1 191 ? 12.549 -3.447 -19.921 1.00 90.69 191 ALA A N 1
ATOM 1521 C CA . ALA A 1 191 ? 12.040 -3.900 -18.640 1.00 90.69 191 ALA A CA 1
ATOM 1522 C C . ALA A 1 191 ? 10.655 -4.525 -18.822 1.00 90.69 191 ALA A C 1
ATOM 1524 O O . ALA A 1 191 ? 9.830 -4.018 -19.586 1.00 90.69 191 ALA A O 1
ATOM 1525 N N . ASN A 1 192 ? 10.383 -5.610 -18.104 1.00 92.62 192 ASN A N 1
ATOM 1526 C CA . ASN A 1 192 ? 9.056 -6.206 -18.029 1.00 92.62 192 ASN A CA 1
ATOM 1527 C C . ASN A 1 192 ? 8.802 -6.800 -16.641 1.00 92.62 192 ASN A C 1
ATOM 1529 O O . ASN A 1 192 ? 9.706 -7.364 -16.023 1.00 92.62 192 ASN A O 1
ATOM 1533 N N . ALA A 1 193 ? 7.561 -6.691 -16.170 1.00 94.06 193 ALA A N 1
ATOM 1534 C CA . ALA A 1 193 ? 7.128 -7.271 -14.905 1.00 94.06 193 ALA A CA 1
ATOM 1535 C C . ALA A 1 193 ? 6.398 -8.597 -15.119 1.00 94.06 193 ALA A C 1
ATOM 1537 O O . ALA A 1 193 ? 5.714 -8.792 -16.125 1.00 94.06 193 ALA A O 1
ATOM 1538 N N . GLN A 1 194 ? 6.499 -9.484 -14.138 1.00 95.62 194 GLN A N 1
ATOM 1539 C CA . GLN A 1 194 ? 5.681 -10.682 -14.029 1.00 95.62 194 GLN A CA 1
ATOM 1540 C C . GLN A 1 194 ? 5.374 -10.952 -12.557 1.00 95.62 194 GLN A C 1
ATOM 1542 O O . GLN A 1 194 ? 6.199 -10.667 -11.694 1.00 95.62 194 GLN A O 1
ATOM 1547 N N . ILE A 1 195 ? 4.208 -11.533 -12.274 1.00 95.56 195 ILE A N 1
ATOM 1548 C CA . ILE A 1 195 ? 3.912 -12.081 -10.950 1.00 95.56 195 ILE A CA 1
ATOM 1549 C C . ILE A 1 195 ? 3.989 -13.601 -11.020 1.00 95.56 195 ILE A C 1
ATOM 1551 O O . ILE A 1 195 ? 3.336 -14.223 -11.860 1.00 95.56 195 ILE A O 1
ATOM 1555 N N . VAL A 1 196 ? 4.813 -14.190 -10.158 1.00 95.06 196 VAL A N 1
ATOM 1556 C CA . VAL A 1 196 ? 5.011 -15.640 -10.045 1.00 95.06 196 VAL A CA 1
ATOM 1557 C C . VAL A 1 196 ? 4.934 -15.986 -8.567 1.00 95.06 196 VAL A C 1
ATOM 1559 O O . VAL A 1 196 ? 5.640 -15.383 -7.771 1.00 95.06 196 VAL A O 1
ATOM 1562 N N . SER A 1 197 ? 4.067 -16.927 -8.186 1.00 93.62 197 SER A N 1
ATOM 1563 C CA . SER A 1 197 ? 3.923 -17.362 -6.785 1.00 93.62 197 SER A CA 1
ATOM 1564 C C . SER A 1 197 ? 3.663 -16.217 -5.782 1.00 93.62 197 SER A C 1
ATOM 1566 O O . SER A 1 197 ? 4.213 -16.229 -4.689 1.00 93.62 197 SER A O 1
ATOM 1568 N N . ASP A 1 198 ? 2.825 -15.235 -6.149 1.00 93.25 198 ASP A N 1
ATOM 1569 C CA . ASP A 1 198 ? 2.534 -14.012 -5.361 1.00 93.25 198 ASP A CA 1
ATOM 1570 C C . ASP A 1 198 ? 3.761 -13.107 -5.103 1.00 93.25 198 ASP A C 1
ATOM 1572 O O . ASP A 1 198 ? 3.748 -12.241 -4.228 1.00 93.25 198 ASP A O 1
ATOM 1576 N N . GLU A 1 199 ? 4.812 -13.248 -5.914 1.00 94.00 199 GLU A N 1
ATOM 1577 C CA . GLU A 1 199 ? 5.977 -12.366 -5.913 1.00 94.00 199 GLU A CA 1
ATOM 1578 C C . GLU A 1 199 ? 6.016 -11.511 -7.183 1.00 94.00 199 GLU A C 1
ATOM 1580 O O . GLU A 1 199 ? 5.822 -12.008 -8.293 1.00 94.00 199 GLU A O 1
ATOM 1585 N N . PHE A 1 200 ? 6.291 -10.213 -7.023 1.00 93.88 200 PHE A N 1
ATOM 1586 C CA . PHE A 1 200 ? 6.481 -9.285 -8.136 1.00 93.88 200 PHE A CA 1
ATOM 1587 C C . PHE A 1 200 ? 7.931 -9.333 -8.618 1.00 93.88 200 PHE A C 1
ATOM 1589 O O . PHE A 1 200 ? 8.846 -8.922 -7.901 1.00 93.88 200 PHE A O 1
ATOM 1596 N N . LEU A 1 201 ? 8.139 -9.801 -9.844 1.00 94.12 201 LEU A N 1
ATOM 1597 C CA . LEU A 1 201 ? 9.453 -9.966 -10.450 1.00 94.12 201 LEU A CA 1
ATOM 1598 C C . LEU A 1 201 ? 9.629 -8.994 -11.614 1.00 94.12 201 LEU A C 1
ATOM 1600 O O . LEU A 1 201 ? 8.766 -8.880 -12.483 1.00 94.12 201 LEU A O 1
ATOM 1604 N N . MET A 1 202 ? 10.787 -8.340 -11.655 1.00 91.38 202 MET A N 1
ATOM 1605 C CA . MET A 1 202 ? 11.211 -7.507 -12.777 1.00 91.38 202 MET A CA 1
ATOM 1606 C C . MET A 1 202 ? 12.313 -8.211 -13.555 1.00 91.38 202 MET A C 1
ATOM 1608 O O . MET A 1 202 ? 13.326 -8.618 -12.988 1.00 91.38 202 MET A O 1
ATOM 1612 N N . ARG A 1 203 ? 12.132 -8.321 -14.869 1.00 91.50 203 ARG A N 1
ATOM 1613 C CA . ARG A 1 203 ? 13.176 -8.733 -15.801 1.00 91.50 203 ARG A CA 1
ATOM 1614 C C . ARG A 1 203 ? 13.703 -7.497 -16.512 1.00 91.50 203 ARG A C 1
ATOM 1616 O O . ARG A 1 203 ? 12.929 -6.720 -17.064 1.00 91.50 203 ARG A O 1
ATOM 1623 N N . PHE A 1 204 ? 15.024 -7.379 -16.533 1.00 90.38 204 PHE A N 1
ATOM 1624 C CA . PHE A 1 204 ? 15.748 -6.389 -17.315 1.00 90.38 204 PHE A CA 1
ATOM 1625 C C . PHE A 1 204 ? 16.643 -7.101 -18.323 1.00 90.38 204 PHE A C 1
ATOM 1627 O O . PHE A 1 204 ? 17.281 -8.104 -17.998 1.00 90.38 204 PHE A O 1
ATOM 1634 N N . GLN A 1 205 ? 16.671 -6.606 -19.555 1.00 91.00 205 GLN A N 1
ATOM 1635 C CA . GLN A 1 205 ? 17.509 -7.135 -20.629 1.00 91.00 205 GLN A CA 1
ATOM 1636 C C . GLN A 1 205 ? 18.195 -5.973 -21.328 1.00 91.00 205 GLN A C 1
ATOM 1638 O O . GLN A 1 205 ? 17.564 -4.948 -21.561 1.00 91.00 205 GLN A O 1
ATOM 1643 N N . ILE A 1 206 ? 19.479 -6.142 -21.636 1.00 89.19 206 ILE A N 1
ATOM 1644 C CA . ILE A 1 206 ? 20.314 -5.125 -22.272 1.00 89.19 206 ILE A CA 1
ATOM 1645 C C . ILE A 1 206 ? 20.984 -5.760 -23.488 1.00 89.19 206 ILE A C 1
ATOM 1647 O O . ILE A 1 206 ? 21.518 -6.867 -23.393 1.00 89.19 206 ILE A O 1
ATOM 1651 N N . TRP A 1 207 ? 20.986 -5.041 -24.604 1.00 88.75 207 TRP A N 1
ATOM 1652 C CA . TRP A 1 207 ? 21.702 -5.382 -25.829 1.00 88.75 207 TRP A CA 1
ATOM 1653 C C . TRP A 1 207 ? 22.621 -4.214 -26.191 1.00 88.75 207 TRP A C 1
ATOM 1655 O O . TRP A 1 207 ? 22.188 -3.063 -26.131 1.00 88.75 207 TRP A O 1
ATOM 1665 N N . ALA A 1 208 ? 23.884 -4.501 -26.512 1.00 80.75 208 ALA A N 1
ATOM 1666 C CA . ALA A 1 208 ? 24.940 -3.510 -26.726 1.00 80.75 208 ALA A CA 1
ATOM 1667 C C . ALA A 1 208 ? 25.878 -3.910 -27.867 1.00 80.75 208 ALA A C 1
ATOM 1669 O O . ALA A 1 208 ? 25.948 -5.125 -28.164 1.00 80.75 208 ALA A O 1
#